Protein AF-A0A804LPV2-F1 (afdb_monomer)

Structure (mmCIF, N/CA/C/O backbone):
data_AF-A0A804LPV2-F1
#
_entry.id   AF-A0A804LPV2-F1
#
loop_
_atom_site.group_PDB
_atom_site.id
_atom_site.type_symbol
_atom_site.label_atom_id
_atom_site.label_alt_id
_atom_site.label_comp_id
_atom_site.label_asym_id
_atom_site.label_entity_id
_atom_site.label_seq_id
_atom_site.pdbx_PDB_ins_code
_atom_site.Cartn_x
_atom_site.Cartn_y
_atom_site.Cartn_z
_atom_site.occupancy
_atom_site.B_iso_or_equiv
_atom_site.auth_seq_id
_atom_site.auth_comp_id
_atom_site.auth_asym_id
_atom_site.auth_atom_id
_atom_site.pdbx_PDB_model_num
ATOM 1 N N . MET A 1 1 ? -11.378 -13.721 -1.423 1.00 92.19 1 MET A N 1
ATOM 2 C CA . MET A 1 1 ? -10.127 -13.281 -0.762 1.00 92.19 1 MET A CA 1
ATOM 3 C C . MET A 1 1 ? -10.458 -12.858 0.666 1.00 92.19 1 MET A C 1
ATOM 5 O O . MET A 1 1 ? -11.458 -12.166 0.835 1.00 92.19 1 MET A O 1
ATOM 9 N N . GLY A 1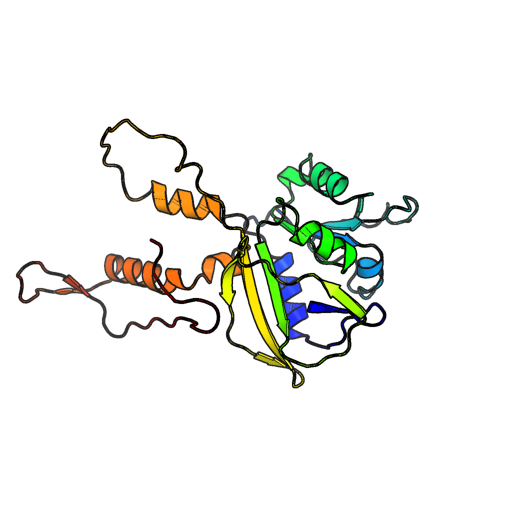 2 ? -9.725 -13.339 1.676 1.00 95.69 2 GLY A N 1
ATOM 10 C CA . GLY A 1 2 ? -10.004 -13.062 3.097 1.00 95.69 2 GLY A CA 1
ATOM 11 C C . GLY A 1 2 ? -9.414 -11.727 3.559 1.00 95.69 2 GLY A C 1
ATOM 12 O O . GLY A 1 2 ? -8.321 -11.373 3.128 1.00 95.69 2 GLY A O 1
ATOM 13 N N . ILE A 1 3 ? -10.149 -10.978 4.388 1.00 96.44 3 ILE A N 1
ATOM 14 C CA . ILE A 1 3 ? -9.736 -9.649 4.884 1.00 96.44 3 ILE A CA 1
ATOM 15 C C . ILE A 1 3 ? -9.868 -9.471 6.402 1.00 96.44 3 ILE A C 1
ATOM 17 O O . ILE A 1 3 ? -9.447 -8.449 6.935 1.00 96.44 3 ILE A O 1
ATOM 21 N N . GLY A 1 4 ? -10.522 -10.401 7.094 1.00 95.25 4 GLY A N 1
ATOM 22 C CA . GLY A 1 4 ? -10.919 -10.217 8.485 1.00 95.25 4 GLY A CA 1
ATOM 23 C C . GLY A 1 4 ? -11.277 -11.532 9.160 1.00 95.25 4 GLY A C 1
ATOM 24 O O . GLY A 1 4 ? -11.707 -12.478 8.489 1.00 95.25 4 GLY A O 1
ATOM 25 N N . LYS A 1 5 ? -11.099 -11.557 10.479 1.00 96.56 5 LYS A N 1
ATOM 26 C CA . LYS A 1 5 ? -11.504 -12.633 11.386 1.00 96.56 5 LYS A CA 1
ATOM 27 C C . LYS A 1 5 ? -11.938 -12.005 12.708 1.00 96.56 5 LYS A C 1
ATOM 29 O O . LYS A 1 5 ? -11.229 -11.141 13.218 1.00 96.56 5 LYS A O 1
ATOM 34 N N . ASP A 1 6 ? -13.105 -12.377 13.221 1.00 94.88 6 ASP A N 1
ATOM 35 C CA . ASP A 1 6 ? -13.647 -11.929 14.510 1.00 94.88 6 ASP A CA 1
ATOM 36 C C . ASP A 1 6 ? -13.648 -10.392 14.676 1.00 94.88 6 ASP A C 1
ATOM 38 O O . ASP A 1 6 ? -13.435 -9.843 15.756 1.00 94.88 6 ASP A O 1
ATOM 42 N N . GLY A 1 7 ? -13.874 -9.667 13.572 1.00 92.38 7 GLY A N 1
ATOM 43 C CA . GLY A 1 7 ? -13.918 -8.200 13.547 1.00 92.38 7 GLY A CA 1
ATOM 44 C C . GLY A 1 7 ? -12.558 -7.491 13.553 1.00 92.38 7 GLY A C 1
ATOM 45 O O . GLY A 1 7 ? -12.533 -6.262 13.605 1.00 92.38 7 GLY A O 1
ATOM 46 N N . VAL A 1 8 ? -11.443 -8.220 13.460 1.00 93.50 8 VAL A N 1
ATOM 47 C CA . VAL A 1 8 ? -10.082 -7.661 13.398 1.00 93.50 8 VAL A CA 1
ATOM 48 C C . VAL A 1 8 ? -9.325 -8.138 12.152 1.00 93.50 8 VAL A C 1
ATOM 50 O O . VAL A 1 8 ? -9.761 -9.044 11.438 1.00 93.50 8 VAL A O 1
ATOM 53 N N . LEU A 1 9 ? -8.179 -7.510 11.868 1.00 94.94 9 LEU A N 1
ATOM 54 C CA . LEU A 1 9 ? -7.233 -8.017 10.871 1.00 94.94 9 LEU A CA 1
ATOM 55 C C . LEU A 1 9 ? -6.569 -9.294 11.421 1.00 94.94 9 LE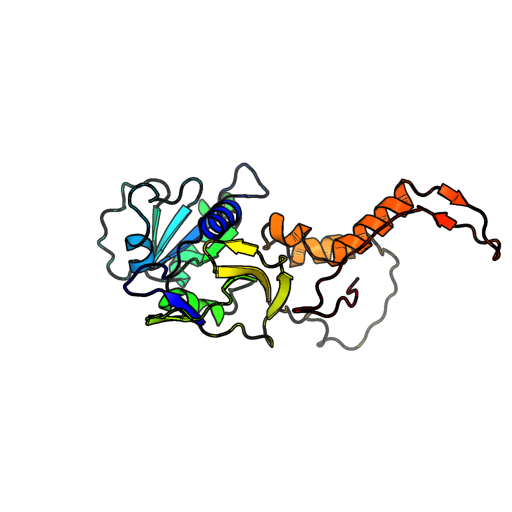U A C 1
ATOM 57 O O . LEU A 1 9 ? -6.026 -9.246 12.527 1.00 94.94 9 LEU A O 1
ATOM 61 N N . PRO A 1 10 ? -6.557 -10.419 10.681 1.00 94.56 10 PRO A N 1
ATOM 62 C CA . PRO A 1 10 ? -6.011 -11.682 11.178 1.00 94.56 10 PRO A CA 1
ATOM 63 C C . PRO A 1 10 ? -4.476 -11.757 11.082 1.00 94.56 10 PRO A C 1
ATOM 65 O O . PRO A 1 10 ? -3.871 -12.784 11.375 1.00 94.56 10 PRO A O 1
ATOM 68 N N . TRP A 1 11 ? -3.830 -10.659 10.690 1.00 95.25 11 TRP A N 1
ATOM 69 C CA . TRP A 1 11 ? -2.382 -10.491 10.625 1.00 95.25 11 TRP A CA 1
ATOM 70 C C . TRP A 1 11 ? -1.952 -9.215 11.350 1.00 95.25 11 TRP A C 1
ATOM 72 O O . TRP A 1 11 ? -2.731 -8.282 11.548 1.00 95.25 11 TRP A O 1
ATOM 82 N N . LYS A 1 12 ? -0.668 -9.153 11.712 1.00 94.00 12 LYS A N 1
ATOM 83 C CA . LYS A 1 12 ? -0.027 -7.959 12.273 1.00 94.00 12 LYS A CA 1
ATOM 84 C C . LYS A 1 12 ? 1.094 -7.521 11.339 1.00 94.00 12 LYS A C 1
ATOM 86 O O . LYS A 1 12 ? 2.185 -8.068 11.405 1.00 94.00 12 LYS A O 1
ATOM 91 N N . LEU A 1 13 ? 0.801 -6.547 10.480 1.00 95.94 13 LEU A N 1
ATOM 92 C CA . LEU A 1 13 ? 1.738 -6.000 9.495 1.00 95.94 13 LEU A CA 1
ATOM 93 C C . LEU A 1 13 ? 1.854 -4.476 9.675 1.00 95.94 13 LEU A C 1
ATOM 95 O O . LEU A 1 13 ? 1.101 -3.718 9.060 1.00 95.94 13 LEU A O 1
ATOM 99 N N . PRO A 1 14 ? 2.736 -3.993 10.569 1.00 95.56 14 PRO A N 1
ATOM 100 C CA . PRO A 1 14 ? 3.006 -2.564 10.721 1.00 95.56 14 PRO A CA 1
ATOM 101 C C . PRO A 1 14 ? 3.359 -1.849 9.408 1.00 95.56 14 PRO A C 1
ATOM 103 O O . PRO A 1 14 ? 2.927 -0.710 9.211 1.00 95.56 14 PRO A O 1
ATOM 106 N N . GLY A 1 15 ? 4.099 -2.507 8.507 1.00 96.00 15 GLY A N 1
ATOM 107 C CA . GLY A 1 15 ? 4.428 -1.987 7.179 1.00 96.00 15 GLY A CA 1
ATOM 108 C C . GLY A 1 15 ? 3.191 -1.725 6.315 1.00 96.00 15 GLY A C 1
ATOM 109 O O . GLY A 1 15 ? 3.088 -0.660 5.706 1.00 96.00 15 GLY A O 1
ATOM 110 N N . ASP A 1 16 ? 2.219 -2.638 6.337 1.00 96.44 16 ASP A N 1
ATOM 111 C CA . ASP A 1 16 ? 0.925 -2.484 5.657 1.00 96.44 16 ASP A CA 1
ATOM 112 C C . ASP A 1 16 ? 0.110 -1.312 6.229 1.00 96.44 16 ASP A C 1
ATOM 114 O O . ASP A 1 16 ? -0.363 -0.452 5.488 1.00 96.44 16 ASP A O 1
ATOM 118 N N . LEU A 1 17 ? 0.025 -1.192 7.559 1.00 95.62 17 LEU A N 1
ATOM 119 C CA . LEU A 1 17 ? -0.677 -0.072 8.203 1.00 95.62 17 LEU A CA 1
ATOM 120 C C . LEU A 1 17 ? -0.014 1.284 7.914 1.00 95.62 17 LEU A C 1
ATOM 122 O O . LEU A 1 17 ? -0.710 2.293 7.744 1.00 95.62 17 LEU A O 1
ATOM 126 N N . LYS A 1 18 ? 1.324 1.323 7.851 1.00 95.81 18 LYS A N 1
ATOM 127 C CA . LYS A 1 18 ? 2.077 2.517 7.445 1.00 95.81 18 LYS A CA 1
ATOM 128 C C . LYS A 1 18 ? 1.763 2.878 5.996 1.00 95.81 18 LYS A C 1
ATOM 130 O O . LYS A 1 18 ? 1.445 4.039 5.735 1.00 95.81 18 LYS A O 1
ATOM 135 N N . PHE A 1 19 ? 1.786 1.892 5.098 1.00 94.38 19 PHE A N 1
ATOM 136 C CA . PHE A 1 19 ? 1.424 2.084 3.698 1.00 94.38 19 PHE A CA 1
ATOM 137 C C . PHE A 1 19 ? -0.002 2.629 3.581 1.00 94.38 19 PHE A C 1
ATOM 139 O O . PHE A 1 19 ? -0.182 3.703 3.022 1.00 94.38 19 PHE A O 1
ATOM 146 N N . PHE A 1 20 ? -0.995 1.995 4.214 1.00 96.50 20 PHE A N 1
ATOM 147 C CA . PHE A 1 20 ? -2.383 2.472 4.255 1.00 96.50 20 PHE A CA 1
ATOM 148 C C . PHE A 1 20 ? -2.504 3.929 4.732 1.00 96.50 20 PHE A C 1
ATOM 150 O O . PHE A 1 20 ? -3.249 4.723 4.146 1.00 96.50 20 PHE A O 1
ATOM 157 N N . LYS A 1 21 ? -1.772 4.300 5.794 1.00 96.38 21 LYS A N 1
ATOM 158 C CA . LYS A 1 21 ? -1.764 5.674 6.309 1.00 96.38 21 LYS A CA 1
ATOM 159 C C . LYS A 1 21 ? -1.241 6.644 5.257 1.00 96.38 21 LYS A C 1
ATOM 161 O O . LYS A 1 21 ? -1.936 7.609 4.971 1.00 96.38 21 LYS A O 1
ATOM 166 N N . GLU A 1 22 ? -0.052 6.409 4.712 1.00 94.62 22 GLU A N 1
ATOM 167 C CA . GLU A 1 22 ? 0.552 7.289 3.703 1.00 94.62 22 GLU A CA 1
ATOM 168 C C . GLU A 1 22 ? -0.348 7.397 2.467 1.00 94.62 22 GLU A C 1
ATOM 170 O O . GLU A 1 22 ? -0.633 8.497 1.996 1.00 94.62 22 GLU A O 1
ATOM 175 N N . PHE A 1 23 ? -0.870 6.259 2.015 1.00 93.62 23 PHE A N 1
ATOM 176 C CA . PHE A 1 23 ? -1.695 6.128 0.822 1.00 93.62 23 PHE A CA 1
ATOM 177 C C . PHE A 1 23 ? -2.985 6.940 0.881 1.00 93.62 23 PHE A C 1
ATOM 179 O O . PHE A 1 23 ? -3.361 7.602 -0.081 1.00 93.62 23 PHE A O 1
ATOM 186 N N . THR A 1 24 ? -3.662 6.888 2.028 1.00 96.75 24 THR A N 1
ATOM 187 C CA . THR A 1 24 ? -4.933 7.588 2.230 1.00 96.75 24 THR A CA 1
ATOM 188 C C . THR A 1 24 ? -4.750 9.019 2.723 1.00 96.75 24 THR A C 1
ATOM 190 O O . THR A 1 24 ? -5.705 9.786 2.689 1.00 96.75 24 THR A O 1
ATOM 193 N N . LEU A 1 25 ? -3.561 9.399 3.200 1.00 96.50 25 LEU A N 1
ATOM 194 C CA . LEU A 1 25 ? -3.293 10.729 3.755 1.00 96.50 25 LEU A CA 1
ATOM 195 C C . LEU A 1 25 ? -2.777 11.716 2.706 1.00 96.50 25 LEU A C 1
ATOM 197 O O . LEU A 1 25 ? -3.209 12.862 2.711 1.00 96.50 25 LEU A O 1
ATOM 201 N N . ILE A 1 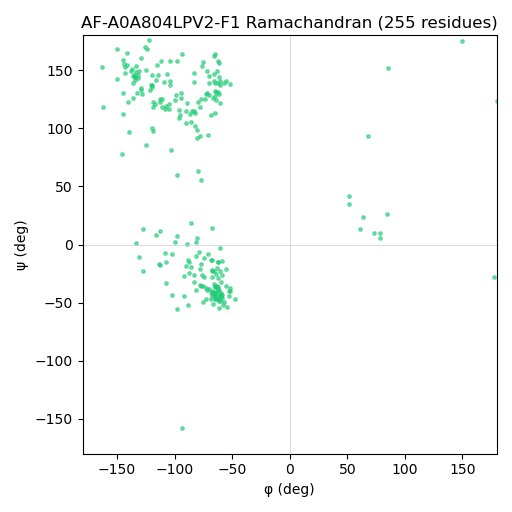26 ? -1.846 11.293 1.848 1.00 94.25 26 ILE A N 1
ATOM 202 C CA . ILE A 1 26 ? -1.135 12.204 0.943 1.00 94.25 26 ILE A CA 1
ATOM 203 C C . ILE A 1 26 ? -2.067 12.694 -0.174 1.00 94.25 26 ILE A C 1
ATOM 205 O O . ILE A 1 26 ? -2.720 11.898 -0.854 1.00 94.25 26 ILE A O 1
ATOM 209 N N . THR A 1 27 ? -2.085 14.007 -0.372 1.00 93.88 27 THR A N 1
ATOM 210 C CA . THR A 1 27 ? -2.747 14.707 -1.477 1.00 93.88 27 THR A CA 1
ATOM 211 C C . THR A 1 27 ? -1.707 15.340 -2.401 1.00 93.88 27 THR A C 1
ATOM 213 O O . THR A 1 27 ? -0.557 15.561 -2.011 1.00 93.88 27 THR A O 1
ATOM 216 N N . SER A 1 28 ? -2.094 15.600 -3.646 1.00 90.69 28 SER A N 1
ATOM 217 C CA . SER A 1 28 ? -1.316 16.424 -4.575 1.00 90.69 28 SER A CA 1
ATOM 218 C C . SER A 1 28 ? -1.471 17.916 -4.259 1.00 90.69 28 SER A C 1
ATOM 220 O O . SER A 1 28 ? -0.509 18.670 -4.391 1.00 90.69 28 SER A O 1
ATOM 222 N N . ASP A 1 29 ? -2.665 18.332 -3.831 1.00 92.69 29 ASP A N 1
ATOM 223 C CA . ASP A 1 29 ? -2.982 19.685 -3.379 1.00 92.69 29 ASP A CA 1
ATOM 224 C C . ASP A 1 29 ? -2.880 19.771 -1.839 1.00 92.69 29 ASP A C 1
ATOM 226 O O . ASP A 1 29 ? -3.666 19.120 -1.137 1.00 92.69 29 ASP A O 1
ATOM 230 N N . PRO A 1 30 ? -1.941 20.563 -1.283 1.00 92.31 30 PRO A N 1
ATOM 231 C CA . PRO A 1 30 ? -1.728 20.662 0.162 1.00 92.31 30 PRO A CA 1
ATOM 232 C C . PRO A 1 30 ? -2.882 21.341 0.917 1.00 92.31 30 PRO A C 1
ATOM 234 O O . PRO A 1 30 ? -2.923 21.261 2.145 1.00 92.31 30 PRO A O 1
ATOM 237 N N . VAL A 1 31 ? -3.807 22.012 0.219 1.00 94.25 31 VAL A N 1
ATOM 238 C CA . VAL A 1 31 ? -4.998 22.636 0.824 1.00 94.25 31 VAL A CA 1
ATOM 239 C C . VAL A 1 31 ? -6.146 21.627 0.960 1.00 94.25 31 VAL A C 1
ATOM 241 O O . VAL A 1 31 ? -7.068 21.825 1.756 1.00 94.25 31 VAL A O 1
ATOM 244 N N . LYS A 1 32 ? -6.094 20.522 0.211 1.00 95.81 32 LYS A N 1
ATOM 245 C CA . LYS A 1 32 ? -7.111 19.468 0.235 1.00 95.81 32 LYS A CA 1
ATOM 246 C C . LYS A 1 32 ? -6.746 18.348 1.202 1.00 95.81 32 LYS A C 1
ATOM 248 O O . LYS A 1 32 ? -5.602 18.175 1.612 1.00 95.81 32 LYS A O 1
ATOM 253 N N . LYS A 1 33 ? -7.750 17.539 1.531 1.00 96.25 33 LYS A N 1
ATOM 254 C CA . LYS A 1 33 ? -7.601 16.262 2.241 1.00 96.25 33 LYS A CA 1
ATOM 255 C C . LYS A 1 33 ? -8.266 15.142 1.452 1.00 96.25 33 LYS A C 1
ATOM 257 O O . LYS A 1 33 ? -9.011 15.388 0.511 1.00 96.25 33 LYS A O 1
ATOM 262 N N . ASN A 1 34 ? -8.045 13.901 1.856 1.00 97.69 34 ASN A 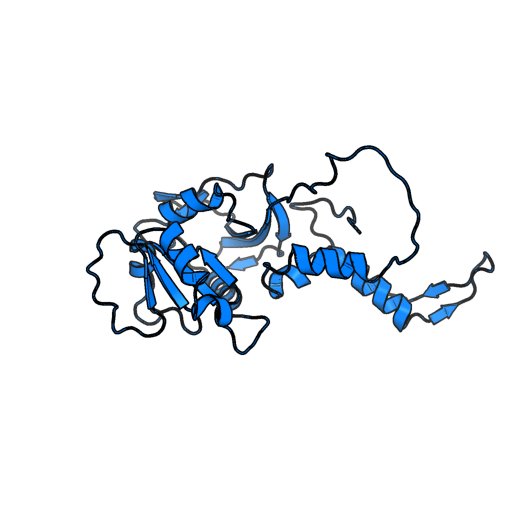N 1
ATOM 263 C CA . ASN A 1 34 ? -8.773 12.762 1.300 1.00 97.69 34 ASN A CA 1
ATOM 264 C C . ASN A 1 34 ? -9.946 12.357 2.200 1.00 97.69 34 ASN A C 1
ATOM 266 O O . ASN A 1 34 ? -9.944 12.617 3.409 1.00 97.69 34 ASN A O 1
ATOM 270 N N . ALA A 1 35 ? -10.930 11.675 1.620 1.00 98.12 35 ALA A N 1
ATOM 271 C CA . ALA A 1 35 ? -12.015 11.028 2.342 1.00 98.12 35 ALA A CA 1
ATOM 272 C C . ALA A 1 35 ? -11.799 9.512 2.411 1.00 98.12 35 ALA A C 1
ATOM 274 O O . ALA A 1 35 ? -11.377 8.884 1.442 1.00 98.12 35 ALA A O 1
ATOM 275 N N . VAL A 1 36 ? -12.125 8.916 3.554 1.00 98.31 36 VAL A N 1
ATOM 276 C CA . VAL A 1 36 ? -12.131 7.469 3.777 1.00 98.31 36 VAL A CA 1
ATOM 277 C C . VAL A 1 36 ? -13.546 7.030 4.147 1.00 98.31 36 VAL A C 1
ATOM 279 O O . VAL A 1 36 ? -14.096 7.475 5.150 1.00 98.31 36 VAL A O 1
ATOM 282 N N . ILE A 1 37 ? -14.148 6.171 3.329 1.00 97.94 37 ILE A N 1
ATOM 283 C CA . ILE A 1 37 ? -15.486 5.611 3.529 1.00 97.94 37 ILE A CA 1
ATOM 284 C C . ILE A 1 37 ? -15.352 4.217 4.136 1.00 97.94 37 ILE A C 1
ATOM 286 O O . ILE A 1 37 ? -14.651 3.358 3.592 1.00 97.94 37 ILE A O 1
ATOM 290 N N . MET A 1 38 ? -16.060 3.967 5.236 1.00 97.50 38 MET A N 1
ATOM 291 C CA . MET A 1 38 ? -16.077 2.663 5.891 1.00 97.50 38 MET A CA 1
ATOM 292 C C . MET A 1 38 ? -17.441 2.301 6.476 1.00 97.50 38 MET A C 1
ATOM 294 O O . MET A 1 38 ? -18.231 3.169 6.825 1.00 97.50 38 MET A O 1
ATOM 298 N N . GLY A 1 39 ? -17.723 1.010 6.631 1.00 95.31 39 GLY A N 1
ATOM 299 C CA . GLY A 1 39 ? -18.895 0.539 7.373 1.00 95.31 39 GLY A CA 1
ATOM 300 C C . GLY A 1 39 ? -18.724 0.664 8.891 1.00 95.31 39 GLY A C 1
ATOM 301 O O . GLY A 1 39 ? -17.604 0.627 9.402 1.00 95.31 39 GLY A O 1
ATOM 302 N N . ARG A 1 40 ? -19.842 0.719 9.627 1.00 94.06 40 ARG A N 1
ATOM 303 C CA . ARG A 1 40 ? -19.868 0.817 11.102 1.00 94.06 40 ARG A CA 1
ATOM 304 C C . ARG A 1 40 ? -18.946 -0.180 11.823 1.00 94.06 40 ARG A C 1
ATOM 306 O O . ARG A 1 40 ? -18.179 0.227 12.683 1.00 94.06 40 ARG A O 1
ATOM 313 N N . LYS A 1 41 ? -18.964 -1.466 11.446 1.00 93.50 41 LYS A N 1
ATOM 314 C CA . LYS A 1 41 ? -18.106 -2.495 12.074 1.00 93.50 41 LYS A CA 1
ATOM 315 C C . LYS A 1 41 ? -16.610 -2.216 11.883 1.00 93.50 41 LYS A C 1
ATOM 317 O O . LYS A 1 41 ? -15.824 -2.453 12.788 1.00 93.50 41 LYS A O 1
ATOM 322 N N . THR A 1 42 ? -16.223 -1.693 10.719 1.00 95.62 42 THR A N 1
ATOM 323 C CA . THR A 1 42 ? -14.831 -1.308 10.436 1.00 95.62 42 THR A CA 1
ATOM 324 C C . THR A 1 42 ? -14.435 -0.063 11.216 1.00 95.62 42 THR A C 1
ATOM 326 O O . THR A 1 42 ? -13.333 0.001 11.746 1.00 95.62 42 THR A O 1
ATOM 329 N N . TRP A 1 43 ? -15.342 0.907 11.346 1.00 94.25 43 TRP A N 1
ATOM 330 C CA . TRP A 1 43 ? -15.128 2.032 12.251 1.00 94.25 43 TRP A CA 1
ATOM 331 C C . TRP A 1 43 ? -14.889 1.541 13.681 1.00 94.25 43 TRP A C 1
ATOM 333 O O . TRP A 1 43 ? -13.883 1.904 14.282 1.00 94.25 43 TRP A O 1
ATOM 343 N N . GLU A 1 44 ? -15.759 0.657 14.182 1.00 92.50 44 GLU A N 1
ATOM 344 C CA . GLU A 1 44 ? -15.691 0.046 15.515 1.00 92.50 44 GLU A CA 1
ATOM 345 C C . GLU A 1 44 ? -14.396 -0.753 15.752 1.00 92.50 44 GLU A C 1
ATOM 347 O O . GLU A 1 44 ? -13.891 -0.724 16.875 1.00 92.50 44 GLU A O 1
ATOM 352 N N . SER A 1 45 ? -13.814 -1.375 14.718 1.00 93.31 45 SER A N 1
ATOM 353 C CA . SER A 1 45 ? -12.558 -2.1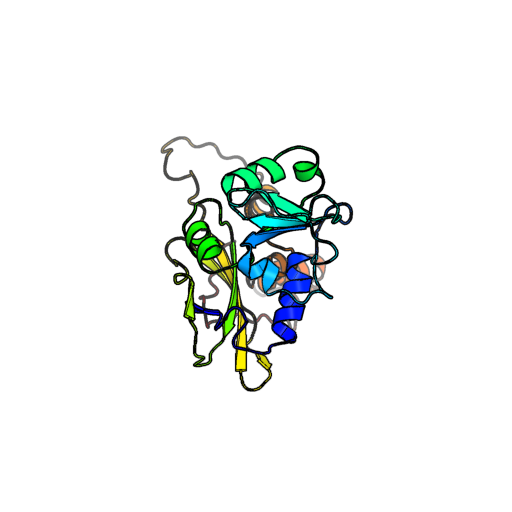34 14.820 1.00 93.31 45 SER A CA 1
ATOM 354 C C . SER A 1 45 ? -11.291 -1.270 14.876 1.00 93.31 45 SER A C 1
ATOM 356 O O . SER A 1 45 ? -10.228 -1.764 15.249 1.00 93.31 45 SER A O 1
ATOM 358 N N . ILE A 1 46 ? -11.357 0.012 14.495 1.00 93.69 46 ILE A N 1
ATOM 359 C CA . ILE A 1 46 ? -10.196 0.914 14.564 1.00 93.69 46 ILE A CA 1
ATOM 360 C C . ILE A 1 46 ? -9.921 1.267 16.036 1.00 93.69 46 ILE A C 1
ATOM 362 O O . ILE A 1 46 ? -10.849 1.723 16.713 1.00 93.69 46 ILE A O 1
ATOM 366 N N . PRO A 1 47 ? -8.674 1.133 16.539 1.00 92.75 47 PRO A N 1
ATOM 367 C CA . PRO A 1 47 ? -8.328 1.515 17.906 1.00 92.75 47 PRO A CA 1
ATOM 368 C C . PRO A 1 47 ? -8.756 2.949 18.232 1.00 92.75 47 PRO A C 1
ATOM 370 O O . PRO A 1 47 ? -8.521 3.853 17.434 1.00 92.75 47 PRO A O 1
ATOM 373 N N . VAL A 1 48 ? -9.310 3.177 19.428 1.00 92.38 48 VAL A N 1
ATOM 374 C CA . VAL A 1 48 ? -9.834 4.494 19.856 1.00 92.38 48 VAL A CA 1
ATOM 375 C C . VAL A 1 48 ? -8.797 5.611 19.680 1.00 92.38 48 VAL A C 1
ATOM 377 O O . VAL A 1 48 ? -9.117 6.668 19.156 1.00 92.38 48 VAL A O 1
ATOM 380 N N . LYS A 1 49 ? -7.523 5.343 19.995 1.00 93.62 49 LYS A N 1
ATOM 381 C CA . LYS A 1 49 ? -6.401 6.289 19.821 1.00 93.62 49 LYS A CA 1
ATOM 382 C C . LYS A 1 49 ? -6.121 6.721 18.373 1.00 93.62 49 LYS A C 1
ATOM 384 O O . LYS A 1 49 ? -5.334 7.632 18.145 1.00 93.62 49 LYS A O 1
ATOM 389 N N . SER A 1 50 ? -6.672 6.012 17.393 1.00 92.69 50 SER A N 1
ATOM 390 C CA . SER A 1 50 ? -6.482 6.252 15.957 1.00 92.69 50 SER A CA 1
ATOM 391 C C . SER A 1 50 ? -7.783 6.655 15.263 1.00 92.69 50 SER A C 1
ATOM 393 O O . SER A 1 50 ? -7.820 6.705 14.036 1.00 92.69 50 SER A O 1
ATOM 395 N N . ARG A 1 51 ? -8.842 6.903 16.041 1.00 91.88 51 ARG A N 1
ATOM 396 C CA . ARG A 1 51 ? -10.177 7.268 15.580 1.00 91.88 51 ARG A CA 1
ATOM 397 C C . ARG A 1 51 ? -10.471 8.719 16.001 1.00 91.88 51 ARG A C 1
ATOM 399 O O . ARG A 1 51 ? -10.401 8.995 17.195 1.00 91.88 51 ARG A O 1
ATOM 406 N N . PRO A 1 52 ? -10.845 9.624 15.080 1.00 95.00 52 PRO A N 1
ATOM 407 C CA . PRO A 1 52 ? -10.873 9.453 13.624 1.00 95.00 52 PRO A CA 1
ATOM 408 C C . PRO A 1 52 ? -9.470 9.270 13.029 1.00 95.00 52 PRO A C 1
ATOM 410 O O . PRO A 1 52 ? -8.470 9.627 13.651 1.00 95.00 52 PRO A O 1
ATOM 413 N N . LEU A 1 53 ? -9.389 8.743 11.801 1.00 97.00 53 LEU A N 1
ATOM 414 C CA . LEU A 1 53 ? -8.122 8.660 11.078 1.00 97.00 53 LEU A CA 1
ATOM 415 C C . LEU A 1 53 ? -7.620 10.088 10.776 1.00 97.00 53 LEU A C 1
ATOM 417 O O . LEU A 1 53 ? -8.257 10.784 9.983 1.00 97.00 53 LEU A O 1
ATOM 421 N N . PRO A 1 54 ? -6.496 10.542 11.369 1.00 95.50 54 PRO A N 1
ATOM 422 C CA . PRO A 1 54 ? -6.089 11.946 11.314 1.00 95.50 54 PRO A CA 1
ATOM 423 C C . PRO A 1 54 ? -5.727 12.373 9.889 1.00 95.50 54 PRO A C 1
ATOM 425 O O . PRO A 1 54 ? -5.213 11.555 9.114 1.00 95.50 54 PRO A O 1
ATOM 428 N N . GLY A 1 55 ? -6.001 13.642 9.566 1.00 95.31 55 GLY A N 1
ATOM 429 C CA . GLY A 1 55 ? -5.749 14.257 8.256 1.00 95.31 55 GLY A CA 1
ATOM 430 C C . GLY A 1 55 ? -6.702 13.819 7.138 1.00 95.31 55 GLY A C 1
ATOM 431 O O . GLY A 1 55 ? -6.447 14.106 5.974 1.00 95.31 55 GLY A O 1
ATOM 432 N N . ARG A 1 56 ? -7.783 13.102 7.468 1.00 97.62 56 ARG A N 1
ATOM 433 C CA . ARG A 1 56 ? -8.756 12.555 6.511 1.00 97.62 56 ARG A CA 1
ATOM 434 C C . ARG A 1 56 ? -10.181 12.834 6.973 1.00 97.62 56 ARG A C 1
ATOM 436 O O . ARG A 1 56 ? -10.457 12.849 8.171 1.00 97.62 56 ARG A O 1
ATOM 443 N N . LEU A 1 57 ? -11.096 13.006 6.023 1.00 97.56 57 LEU A N 1
ATOM 444 C CA . LEU A 1 57 ? -12.530 12.994 6.304 1.00 97.56 57 LEU A CA 1
ATOM 445 C C . LEU A 1 57 ? -12.996 11.543 6.464 1.00 97.56 57 LEU A C 1
ATOM 447 O O . LEU A 1 57 ? -12.891 10.754 5.530 1.00 97.56 57 LEU A O 1
ATOM 451 N N . ASN A 1 58 ? -13.507 11.184 7.634 1.00 97.69 58 ASN A N 1
ATOM 452 C CA . ASN A 1 58 ? -13.967 9.833 7.936 1.00 97.69 58 ASN A CA 1
ATOM 453 C C . ASN A 1 58 ? -15.478 9.747 7.688 1.00 97.69 58 ASN A C 1
ATOM 455 O O . ASN A 1 58 ? -16.262 10.347 8.416 1.00 97.69 58 ASN A O 1
ATOM 459 N N . VAL A 1 59 ? -15.893 8.996 6.670 1.00 96.62 59 VAL A N 1
ATOM 460 C CA . VAL A 1 59 ? -17.302 8.800 6.312 1.00 96.62 59 VAL A CA 1
ATOM 461 C C . VAL A 1 59 ? -17.746 7.408 6.750 1.00 96.62 59 VAL A C 1
ATOM 463 O O . VAL A 1 59 ? -17.237 6.395 6.267 1.00 96.62 59 VAL A O 1
ATOM 466 N N . ILE A 1 60 ? -18.702 7.348 7.672 1.00 95.94 60 ILE A N 1
ATOM 467 C CA . ILE A 1 60 ? -19.180 6.102 8.273 1.00 95.94 60 ILE A CA 1
ATOM 468 C C . ILE A 1 60 ? -20.539 5.748 7.678 1.00 95.94 60 ILE A C 1
ATOM 470 O O . ILE A 1 60 ? -21.509 6.496 7.810 1.00 95.94 60 ILE A O 1
ATOM 474 N N . LEU A 1 61 ? -20.620 4.574 7.059 1.00 95.44 61 LEU A N 1
ATOM 475 C CA . LEU A 1 61 ? -21.859 4.015 6.541 1.00 95.44 61 LEU A CA 1
ATOM 476 C C . LEU A 1 61 ? -22.599 3.262 7.650 1.00 95.44 61 LEU A C 1
ATOM 478 O O . LEU A 1 61 ? -22.121 2.233 8.149 1.00 95.44 61 LEU A O 1
ATOM 482 N N . THR A 1 62 ? -23.778 3.759 8.023 1.00 92.81 62 THR A N 1
ATOM 483 C CA . THR A 1 62 ? -24.683 3.088 8.963 1.00 92.81 62 THR A CA 1
ATOM 484 C C . THR A 1 62 ? -26.146 3.419 8.679 1.00 92.81 62 THR A C 1
ATOM 486 O O . THR A 1 62 ? -26.489 4.544 8.337 1.00 92.81 62 THR A O 1
ATOM 489 N N . ARG A 1 63 ? -27.026 2.425 8.848 1.00 86.75 63 ARG A N 1
ATOM 490 C CA . ARG A 1 63 ? -28.484 2.600 8.721 1.00 86.75 63 ARG A CA 1
ATOM 491 C C . ARG A 1 63 ? -29.126 3.141 9.997 1.00 86.75 63 ARG A C 1
ATOM 493 O O . ARG A 1 63 ? -30.180 3.762 9.932 1.00 86.75 63 ARG A O 1
ATOM 500 N N . SER A 1 64 ? -28.513 2.897 11.156 1.00 76.19 64 SER A N 1
ATOM 501 C CA . SER A 1 64 ? -28.980 3.438 12.430 1.00 76.19 64 SER A CA 1
ATOM 502 C C . SER A 1 64 ? -28.534 4.898 12.512 1.00 76.19 64 SER A C 1
ATOM 504 O O . SER A 1 64 ? -27.400 5.171 12.902 1.00 76.19 64 SER A O 1
ATOM 506 N N . GLY A 1 65 ? -29.400 5.828 12.098 1.00 63.66 65 GLY A N 1
ATOM 507 C CA . GLY A 1 65 ? -29.129 7.276 12.084 1.00 63.66 65 GLY A CA 1
ATOM 508 C C . GLY A 1 65 ? -28.817 7.892 13.456 1.00 63.66 65 GLY A C 1
ATOM 509 O O . GLY A 1 65 ? -28.506 9.072 13.544 1.00 63.66 65 GLY A O 1
ATOM 510 N N . THR A 1 66 ? -28.872 7.099 14.524 1.00 58.25 66 THR A N 1
ATOM 511 C CA . THR A 1 66 ? -28.556 7.475 15.900 1.00 58.25 66 THR A CA 1
ATOM 512 C C . THR A 1 66 ? -27.177 6.939 16.284 1.00 58.25 66 THR A C 1
ATOM 514 O O . THR A 1 66 ? -27.048 5.881 16.900 1.00 58.25 66 THR A O 1
ATOM 517 N N . PHE A 1 67 ? -26.129 7.653 15.894 1.00 61.66 67 PHE A N 1
ATOM 518 C CA . PHE A 1 67 ? -24.823 7.541 16.534 1.00 61.66 67 PHE A CA 1
ATOM 519 C C . PHE A 1 67 ? -24.371 8.949 16.896 1.00 61.66 67 PHE A C 1
ATOM 521 O O . PHE A 1 67 ? -24.396 9.841 16.050 1.00 61.66 67 PHE A O 1
ATOM 528 N N . ASP A 1 68 ? -23.969 9.133 18.148 1.00 61.62 68 ASP A N 1
ATOM 529 C CA . ASP A 1 68 ? -23.607 10.426 18.727 1.00 61.62 68 ASP A CA 1
ATOM 530 C C . ASP A 1 68 ? -22.201 10.878 18.274 1.00 61.62 68 ASP A C 1
ATOM 532 O O . ASP A 1 68 ? -21.286 11.071 19.068 1.00 61.62 68 ASP A O 1
ATOM 536 N N . PHE A 1 69 ? -21.985 10.952 16.954 1.00 66.44 69 PHE A N 1
ATOM 537 C CA . PHE A 1 69 ? -20.744 11.456 16.347 1.00 66.44 69 PHE A CA 1
ATOM 538 C C . PHE A 1 69 ? -20.862 12.907 15.880 1.00 66.44 69 PHE A C 1
ATOM 540 O O . PHE A 1 69 ? -19.899 13.429 15.325 1.00 66.44 69 PHE A O 1
ATOM 547 N N . ALA A 1 70 ? -22.006 13.569 16.093 1.00 55.22 70 ALA A N 1
ATOM 548 C CA . ALA A 1 70 ? -22.261 14.923 15.593 1.00 55.22 70 ALA A CA 1
ATOM 549 C C . ALA A 1 70 ? -21.241 15.970 16.091 1.00 55.22 70 ALA A C 1
ATOM 551 O O . ALA A 1 70 ? -21.146 17.055 15.529 1.00 55.22 70 ALA A O 1
ATOM 552 N N . THR A 1 71 ? -20.453 15.636 17.114 1.00 67.81 71 THR A N 1
ATOM 553 C CA . THR A 1 71 ? -19.425 16.494 17.712 1.00 67.81 71 THR A CA 1
ATOM 554 C C . THR A 1 71 ? -17.995 16.151 17.292 1.00 67.81 71 THR A C 1
ATOM 556 O O . THR A 1 71 ? -17.075 16.898 17.620 1.00 67.81 71 THR A O 1
ATOM 559 N N . VAL A 1 72 ? -17.768 15.044 16.575 1.00 82.06 72 VAL A N 1
ATOM 560 C CA . VAL A 1 72 ? -16.409 14.633 16.204 1.00 82.06 72 VAL A CA 1
ATOM 561 C C . VAL A 1 72 ? -16.008 15.315 14.905 1.00 82.06 72 VAL A C 1
ATOM 563 O O . VAL A 1 72 ? -16.530 15.020 13.829 1.00 82.06 72 VAL A O 1
ATOM 566 N N . GLU A 1 73 ? -15.039 16.221 15.000 1.00 87.44 73 GLU A N 1
ATOM 567 C CA . GLU A 1 73 ? -14.483 16.896 13.835 1.00 87.44 73 GLU A CA 1
ATOM 568 C C . GLU A 1 73 ? -13.975 15.876 12.800 1.00 87.44 73 GLU A C 1
ATOM 570 O O . GLU A 1 73 ? -13.368 14.857 13.138 1.00 87.44 73 GLU A O 1
ATOM 575 N N . ASN A 1 74 ? -14.193 16.164 11.515 1.00 92.38 74 ASN A N 1
ATOM 576 C CA . ASN A 1 74 ? -13.776 15.311 10.398 1.00 92.38 74 ASN A CA 1
ATOM 577 C C . ASN A 1 74 ? -14.436 13.921 10.361 1.00 92.38 74 ASN A C 1
ATOM 579 O O . ASN A 1 74 ? -13.897 13.014 9.720 1.00 92.38 74 ASN A O 1
ATOM 583 N N . VAL A 1 75 ? -15.610 13.758 10.977 1.00 94.75 75 VAL A N 1
ATOM 584 C CA . VAL A 1 75 ? -16.447 12.557 10.867 1.00 94.75 75 VAL A CA 1
ATOM 585 C C . VAL A 1 75 ? -17.812 12.919 10.286 1.00 94.75 75 VAL A C 1
ATOM 587 O O . VAL A 1 75 ? -18.423 13.901 10.692 1.00 94.75 75 VAL A O 1
ATOM 590 N N . VAL A 1 76 ? -18.304 12.118 9.340 1.00 93.88 76 VAL A N 1
ATOM 591 C CA . VAL A 1 76 ? -19.657 12.261 8.785 1.00 93.88 76 VAL A CA 1
ATOM 592 C C . VAL A 1 76 ? -20.336 10.905 8.694 1.00 93.88 76 VAL A C 1
ATOM 594 O O . VAL A 1 76 ? -19.696 9.895 8.400 1.00 93.88 76 VAL A O 1
ATOM 597 N N . ILE A 1 77 ? -21.644 10.878 8.931 1.00 93.75 77 ILE A N 1
ATOM 598 C CA . ILE A 1 77 ? -22.458 9.667 8.846 1.00 93.75 77 ILE A CA 1
ATOM 599 C C . ILE A 1 77 ? -23.279 9.699 7.560 1.00 93.75 77 ILE A C 1
ATOM 601 O O . ILE A 1 77 ? -23.856 10.724 7.203 1.00 93.75 77 ILE A O 1
ATOM 605 N N . CYS A 1 78 ? -23.350 8.567 6.869 1.00 94.31 78 CYS A N 1
ATOM 606 C CA . CYS A 1 78 ? -24.149 8.389 5.663 1.00 94.31 78 CYS A CA 1
ATOM 607 C C . CYS A 1 78 ? -24.937 7.076 5.730 1.00 94.31 78 CYS A C 1
ATOM 609 O O . CYS A 1 78 ? -24.445 6.067 6.235 1.00 94.31 78 CYS A O 1
ATOM 611 N N . ALA A 1 79 ? -26.160 7.076 5.196 1.00 93.19 79 ALA A N 1
ATOM 612 C CA . ALA A 1 79 ? -27.027 5.896 5.204 1.00 93.19 79 ALA A CA 1
ATOM 613 C C . ALA A 1 79 ? -26.618 4.849 4.152 1.00 93.19 79 ALA A C 1
ATOM 615 O O . ALA A 1 79 ? -26.879 3.654 4.321 1.00 93.19 79 ALA A O 1
ATOM 616 N N . SER A 1 80 ? -25.976 5.289 3.068 1.00 93.31 80 SER A N 1
ATOM 617 C CA . SER A 1 80 ? -25.544 4.445 1.955 1.00 93.31 80 SER A CA 1
ATOM 618 C C . SER A 1 80 ? -24.288 4.993 1.271 1.00 93.31 80 SER A C 1
ATOM 620 O O . SER A 1 80 ? -23.879 6.137 1.489 1.00 93.31 80 SER A O 1
ATOM 622 N N . MET A 1 81 ? -23.679 4.170 0.412 1.00 93.94 81 MET A N 1
ATOM 623 C CA . MET A 1 81 ? -22.591 4.615 -0.464 1.00 93.94 81 MET A CA 1
ATOM 624 C C . MET A 1 81 ? -23.054 5.749 -1.386 1.00 93.94 81 MET A C 1
ATOM 626 O O . MET A 1 81 ? -22.353 6.739 -1.549 1.00 93.94 81 MET A O 1
ATOM 630 N N . GLU A 1 82 ? -24.263 5.645 -1.939 1.00 93.69 82 GLU A N 1
ATOM 631 C CA . GLU A 1 82 ? -24.832 6.677 -2.806 1.00 93.69 82 GLU A CA 1
ATOM 632 C C . GLU A 1 82 ? -24.970 8.023 -2.081 1.00 93.69 82 GLU A C 1
ATOM 634 O O . GLU A 1 82 ? -24.565 9.054 -2.619 1.00 93.69 82 GLU A O 1
ATOM 639 N N . SER A 1 83 ? -25.475 8.027 -0.839 1.00 94.69 83 SER A N 1
ATOM 640 C CA . SER A 1 83 ? -25.571 9.262 -0.053 1.00 94.69 83 SER A CA 1
ATOM 641 C C . SER A 1 83 ? -24.189 9.832 0.277 1.00 94.69 83 SER A C 1
ATOM 643 O O . SER A 1 83 ? -24.015 11.046 0.248 1.00 94.69 83 SER A O 1
ATOM 645 N N . ALA A 1 84 ? -23.201 8.969 0.542 1.00 95.75 84 ALA A N 1
ATOM 646 C CA . ALA A 1 84 ? -21.823 9.387 0.789 1.00 95.75 84 ALA A CA 1
ATOM 647 C C . ALA A 1 84 ? -21.187 10.040 -0.444 1.00 95.75 84 ALA A C 1
ATOM 649 O O . ALA A 1 84 ? -20.608 11.116 -0.334 1.00 95.75 84 ALA A O 1
ATOM 650 N N . LEU A 1 85 ? -21.331 9.435 -1.625 1.00 95.25 85 LEU A N 1
ATOM 651 C CA . LEU A 1 85 ? -20.794 9.995 -2.865 1.00 95.25 85 LEU A CA 1
ATOM 652 C C . LEU A 1 85 ? -21.489 11.310 -3.242 1.00 95.25 85 LEU A C 1
ATOM 654 O O . LEU A 1 85 ? -20.809 12.266 -3.601 1.00 95.25 85 LEU A O 1
ATOM 658 N N . LYS A 1 86 ? -22.819 11.400 -3.088 1.00 96.44 86 LYS A N 1
ATOM 659 C CA . LYS A 1 86 ? -23.571 12.653 -3.294 1.00 96.44 86 LYS A CA 1
ATOM 660 C C . LYS A 1 86 ? -23.103 13.768 -2.356 1.00 96.44 86 LYS A C 1
ATOM 662 O O . LYS A 1 86 ? -22.909 14.898 -2.800 1.00 96.44 86 LYS A O 1
ATOM 667 N N . LEU A 1 87 ? -22.890 13.448 -1.078 1.00 96.38 87 LEU A N 1
ATOM 668 C CA . LEU A 1 87 ? -22.359 14.389 -0.094 1.00 96.38 87 LEU A CA 1
ATOM 669 C C . LEU A 1 87 ? -20.963 14.884 -0.497 1.00 96.38 87 LEU A C 1
ATOM 671 O O . LEU A 1 87 ? -20.721 16.087 -0.508 1.00 96.38 87 LEU A O 1
ATOM 675 N N . LEU A 1 88 ? -20.060 13.967 -0.856 1.00 97.06 88 LEU A N 1
ATOM 676 C CA . LEU A 1 88 ? -18.682 14.292 -1.237 1.00 97.06 88 LEU A CA 1
ATOM 677 C C . LEU A 1 88 ? -18.597 15.077 -2.555 1.00 97.06 88 LEU A C 1
ATOM 679 O O . LEU A 1 88 ? -17.681 15.875 -2.727 1.00 97.06 88 LEU A O 1
ATOM 683 N N . ALA A 1 89 ? -19.568 14.895 -3.453 1.00 96.25 89 ALA A N 1
ATOM 684 C CA . ALA A 1 89 ? -19.708 15.668 -4.686 1.00 96.25 89 ALA A CA 1
ATOM 685 C C . ALA A 1 89 ? -20.329 17.066 -4.478 1.00 96.25 89 ALA A C 1
ATOM 687 O O . ALA A 1 89 ? -20.366 17.859 -5.416 1.00 96.25 89 ALA A O 1
ATOM 688 N N . SER A 1 90 ? -20.797 17.389 -3.268 1.00 97.25 90 SER A N 1
ATOM 689 C CA . SER A 1 90 ? -21.445 18.666 -2.943 1.00 97.25 90 SER A CA 1
ATOM 690 C C . SER A 1 90 ? -20.517 19.603 -2.158 1.00 97.25 90 SER A C 1
ATOM 692 O O . SER A 1 90 ? -19.571 19.167 -1.498 1.00 97.25 90 SER A O 1
ATOM 694 N N . THR A 1 91 ? -20.790 20.911 -2.194 1.00 95.00 91 THR A N 1
ATOM 695 C CA . THR A 1 91 ? -20.090 21.911 -1.367 1.00 95.00 91 THR A CA 1
ATOM 696 C C . THR A 1 91 ? -20.319 21.631 0.128 1.00 95.00 91 THR A C 1
ATOM 698 O O . THR A 1 91 ? -21.444 21.306 0.507 1.00 95.00 91 THR A O 1
ATOM 701 N N . PRO A 1 92 ? -19.297 21.771 0.999 1.00 94.81 92 PRO A N 1
ATOM 702 C CA . PRO A 1 92 ? -17.924 22.214 0.714 1.00 94.81 92 PRO A CA 1
ATOM 703 C C . PRO A 1 92 ? -16.950 21.080 0.345 1.00 94.81 92 PRO A C 1
ATOM 705 O O . PRO A 1 92 ? -15.764 21.334 0.117 1.00 94.81 92 PRO A O 1
ATOM 708 N N . TYR A 1 93 ? -17.404 19.825 0.308 1.00 96.56 93 TYR A N 1
ATOM 709 C CA . TYR A 1 93 ? -16.525 18.669 0.135 1.00 96.56 93 TYR A CA 1
ATOM 710 C C . TYR A 1 93 ? -15.931 18.566 -1.267 1.00 96.56 93 TYR A C 1
ATOM 712 O O . TYR A 1 93 ? -14.741 18.294 -1.371 1.00 96.56 93 TYR A O 1
ATOM 720 N N . CYS A 1 94 ? -16.676 18.890 -2.324 1.00 95.50 94 CYS A N 1
ATOM 721 C CA . CYS A 1 94 ? -16.145 18.849 -3.692 1.00 95.50 94 CYS A CA 1
ATOM 722 C C . CYS A 1 94 ? -14.940 19.786 -3.922 1.00 95.50 94 CYS A C 1
ATOM 724 O O . CYS A 1 94 ? -14.134 19.547 -4.818 1.00 95.50 94 CYS A O 1
ATOM 726 N N . LEU A 1 95 ? -14.793 20.832 -3.098 1.00 95.88 95 LEU A N 1
ATOM 727 C CA . LEU A 1 95 ? -13.670 21.773 -3.150 1.00 95.88 95 LEU A CA 1
ATOM 728 C C . LEU A 1 95 ? -12.505 21.369 -2.236 1.00 95.88 95 LEU A C 1
ATOM 730 O O . LEU A 1 95 ? -11.363 21.726 -2.512 1.00 95.88 95 LEU A O 1
ATOM 734 N N . SER A 1 96 ? -12.780 20.633 -1.155 1.00 96.44 96 SER A N 1
ATOM 735 C CA . SER A 1 96 ? -11.802 20.315 -0.100 1.00 96.44 96 SER A CA 1
ATOM 736 C C . SER A 1 96 ? -11.328 18.858 -0.093 1.00 96.44 96 SER A C 1
ATOM 738 O O . SER A 1 96 ? -10.316 18.553 0.541 1.00 96.44 96 SER A O 1
ATOM 740 N N . ILE A 1 97 ? -12.030 17.959 -0.786 1.00 97.31 97 ILE A N 1
ATOM 741 C CA . ILE A 1 97 ? -11.682 16.545 -0.916 1.00 97.31 97 ILE A CA 1
ATOM 742 C C . ILE A 1 97 ? -10.997 16.298 -2.259 1.00 97.31 97 ILE A C 1
ATOM 744 O O . ILE A 1 97 ? -11.543 16.624 -3.308 1.00 97.31 97 ILE A O 1
ATOM 748 N N . GLU A 1 98 ? -9.796 15.718 -2.229 1.00 95.56 98 GLU A N 1
ATOM 749 C CA . GLU A 1 98 ? -9.063 15.347 -3.443 1.00 95.56 98 GLU A CA 1
ATOM 750 C C . GLU A 1 98 ? -9.432 13.942 -3.926 1.00 95.56 98 GLU A C 1
ATOM 752 O O . GLU A 1 98 ? -9.776 13.765 -5.092 1.00 95.56 98 GLU A O 1
ATOM 757 N N . LYS A 1 99 ? -9.364 12.940 -3.040 1.00 95.56 99 LYS A N 1
ATOM 758 C CA . LYS A 1 99 ? -9.663 11.541 -3.374 1.00 95.56 99 LYS A CA 1
ATOM 759 C C . LYS A 1 99 ? -10.564 10.887 -2.338 1.00 95.56 99 LYS A C 1
ATOM 761 O O . LYS A 1 99 ? -10.560 11.252 -1.160 1.00 95.56 99 LYS A O 1
ATOM 766 N N . VAL A 1 100 ? -11.309 9.879 -2.787 1.00 96.75 100 VAL A N 1
ATOM 767 C CA . VAL A 1 100 ? -12.222 9.083 -1.962 1.00 96.75 100 VAL A CA 1
ATOM 768 C C . VAL A 1 100 ? -11.748 7.633 -1.943 1.00 96.75 100 VAL A C 1
ATOM 770 O O . VAL A 1 100 ? -11.671 6.983 -2.980 1.00 96.75 100 VAL A O 1
ATOM 773 N N . PHE A 1 101 ? -11.463 7.109 -0.753 1.00 97.56 101 PHE A N 1
ATOM 774 C CA . PHE A 1 101 ? -11.044 5.726 -0.548 1.00 97.56 101 PHE A CA 1
ATOM 775 C C . PHE A 1 101 ? -12.133 4.939 0.168 1.00 97.56 101 PHE A C 1
ATOM 777 O O . PHE A 1 101 ? -12.541 5.302 1.268 1.00 97.56 101 PHE A O 1
ATOM 784 N N . VAL A 1 102 ? -12.567 3.820 -0.405 1.00 97.56 102 VAL A N 1
ATOM 785 C CA . VAL A 1 102 ? -13.428 2.860 0.297 1.00 97.56 102 VAL A CA 1
ATOM 786 C C . VAL A 1 102 ? -12.533 1.850 1.005 1.00 97.56 102 VAL A C 1
ATOM 788 O O . VAL A 1 102 ? -11.817 1.100 0.348 1.00 97.56 102 VAL A O 1
ATOM 791 N N . ILE A 1 103 ? -12.552 1.834 2.340 1.00 97.38 103 ILE A N 1
ATOM 792 C CA . ILE A 1 103 ? -11.538 1.116 3.134 1.00 97.38 103 ILE A CA 1
ATOM 793 C C . ILE A 1 103 ? -12.055 -0.155 3.824 1.00 97.38 103 ILE A C 1
ATOM 795 O O . ILE A 1 103 ? -11.273 -0.887 4.422 1.00 97.38 103 ILE A O 1
ATOM 799 N N . GLY A 1 104 ? -13.362 -0.433 3.779 1.00 94.25 104 GLY A N 1
ATOM 800 C CA . GLY A 1 104 ? -13.938 -1.613 4.433 1.00 94.25 104 GLY A CA 1
ATOM 801 C C . GLY A 1 104 ? -15.375 -1.429 4.919 1.00 94.25 104 GLY A C 1
ATOM 802 O O . GLY A 1 104 ? -15.940 -0.347 4.855 1.00 94.25 104 GLY A O 1
ATOM 803 N N . GLY A 1 105 ? -16.043 -2.451 5.446 1.00 92.88 105 GLY A N 1
ATOM 804 C CA . GLY A 1 105 ? -15.597 -3.843 5.562 1.00 92.88 105 GLY A CA 1
ATOM 805 C C . GLY A 1 105 ? -16.062 -4.706 4.389 1.00 92.88 105 GLY A C 1
ATOM 806 O O . GLY A 1 105 ? -16.411 -4.192 3.328 1.00 92.88 105 GLY A O 1
ATOM 807 N N . GLY A 1 106 ? -16.116 -6.026 4.589 1.00 94.00 106 GLY A N 1
ATOM 808 C CA . GLY A 1 106 ? -16.412 -6.991 3.521 1.00 94.00 106 GLY A CA 1
ATOM 809 C C . GLY A 1 106 ? -17.723 -6.737 2.767 1.00 94.00 106 GLY A C 1
ATOM 810 O O . GLY A 1 106 ? -17.761 -6.924 1.555 1.00 94.00 106 GLY A O 1
ATOM 811 N N . GLN A 1 107 ? -18.776 -6.260 3.445 1.00 93.31 107 GLN A N 1
ATOM 812 C CA . GLN A 1 107 ? -20.039 -5.885 2.793 1.00 93.31 107 GLN A CA 1
ATOM 813 C C . GLN A 1 107 ? -19.866 -4.668 1.873 1.00 93.31 107 GLN A C 1
ATOM 815 O O . GLN A 1 107 ? -20.231 -4.737 0.703 1.00 93.31 107 GLN A O 1
ATOM 820 N N . VAL A 1 108 ? -19.269 -3.588 2.388 1.00 95.12 108 VAL A N 1
ATOM 821 C CA . VAL A 1 108 ? -19.064 -2.328 1.653 1.00 95.12 108 VAL A CA 1
ATOM 822 C C . VAL A 1 108 ? -18.155 -2.552 0.444 1.00 95.12 108 VAL A C 1
ATOM 824 O O . VAL A 1 108 ? -18.484 -2.150 -0.669 1.00 95.12 108 VAL A O 1
ATOM 827 N N . LEU A 1 109 ? -17.034 -3.255 0.642 1.00 96.12 109 LEU A N 1
ATOM 828 C CA . LEU A 1 109 ? -16.093 -3.558 -0.436 1.00 96.12 109 LEU A CA 1
ATOM 829 C C . LEU A 1 109 ? -16.720 -4.465 -1.499 1.00 96.12 109 LEU A C 1
ATOM 831 O O . LEU A 1 109 ? -16.537 -4.222 -2.684 1.00 96.12 109 LEU A O 1
ATOM 835 N N . ARG A 1 110 ? -17.490 -5.490 -1.113 1.00 93.62 110 ARG A N 1
ATOM 836 C CA . ARG A 1 110 ? -18.130 -6.408 -2.072 1.00 93.62 110 ARG A CA 1
ATOM 837 C C . ARG A 1 110 ? -19.102 -5.704 -3.013 1.00 93.62 110 ARG A C 1
ATOM 839 O O . ARG A 1 110 ? -19.163 -6.073 -4.183 1.00 93.62 110 ARG A O 1
ATOM 846 N N . GLU A 1 111 ? -19.863 -4.746 -2.497 1.00 90.00 111 GLU A N 1
ATOM 847 C CA . GLU A 1 111 ? -20.788 -3.937 -3.290 1.00 90.00 111 GLU A CA 1
ATOM 848 C C . GLU A 1 111 ? -20.018 -3.014 -4.243 1.00 90.00 111 GLU A C 1
ATOM 850 O O . GLU A 1 111 ? -20.285 -2.993 -5.443 1.00 90.00 111 GLU A O 1
ATOM 855 N N . TYR A 1 112 ? -18.996 -2.321 -3.732 1.00 90.69 112 TYR A N 1
ATOM 856 C CA . TYR A 1 112 ? -18.303 -1.291 -4.501 1.00 90.69 112 TYR A CA 1
ATOM 857 C C . TYR A 1 112 ? -17.303 -1.831 -5.528 1.00 90.69 112 TYR A C 1
ATOM 859 O O . TYR A 1 112 ? -17.209 -1.284 -6.622 1.00 90.69 112 TYR A O 1
ATOM 867 N N . LEU A 1 113 ? -16.609 -2.936 -5.232 1.00 92.38 113 LEU A N 1
ATOM 868 C CA . LEU A 1 113 ? -15.666 -3.569 -6.167 1.00 92.38 113 LEU A CA 1
ATOM 869 C C . LEU A 1 113 ? -16.338 -3.995 -7.483 1.00 92.38 113 LEU A C 1
ATOM 871 O O . LEU A 1 113 ? -15.677 -4.064 -8.514 1.00 92.38 113 LEU A O 1
ATOM 875 N N . LYS A 1 114 ? -17.651 -4.262 -7.458 1.00 85.62 114 LYS A N 1
ATOM 876 C CA . LYS A 1 114 ? -18.451 -4.591 -8.649 1.00 85.62 114 LYS A CA 1
ATOM 877 C C . LYS A 1 114 ? -19.059 -3.362 -9.329 1.00 85.62 114 LYS A C 1
ATOM 879 O O . LYS A 1 114 ? -19.475 -3.451 -10.480 1.00 85.62 114 LYS A O 1
ATOM 884 N N . GLY A 1 115 ? -19.149 -2.238 -8.622 1.00 87.62 115 GLY A N 1
ATOM 885 C CA . GLY A 1 115 ? -19.788 -1.022 -9.113 1.00 87.62 115 GLY A CA 1
ATOM 886 C C . GLY A 1 115 ? -18.914 -0.266 -10.121 1.00 87.62 115 GLY A C 1
ATOM 887 O O . GLY A 1 115 ? -17.688 -0.358 -10.059 1.00 87.62 115 GLY A O 1
ATOM 888 N N . PRO A 1 116 ? -19.512 0.522 -11.033 1.00 89.25 116 PRO A N 1
ATOM 889 C CA . PRO A 1 116 ? -18.771 1.293 -12.037 1.00 89.25 116 PRO A CA 1
ATOM 890 C C . PRO A 1 116 ? -17.934 2.431 -11.434 1.00 89.25 116 PRO A C 1
ATOM 892 O O . PRO A 1 116 ? -16.946 2.838 -12.032 1.00 89.25 116 PRO A O 1
ATOM 895 N N . ALA A 1 117 ? -18.289 2.911 -10.239 1.00 89.12 117 ALA A N 1
ATOM 896 C CA . ALA A 1 117 ? -17.599 4.012 -9.565 1.00 89.12 117 ALA A CA 1
ATOM 897 C C . ALA A 1 117 ? -16.233 3.620 -8.956 1.00 89.12 117 ALA A C 1
ATOM 899 O O . ALA A 1 117 ? -15.464 4.483 -8.537 1.00 89.12 117 ALA A O 1
ATOM 900 N N . CYS A 1 118 ? -15.898 2.326 -8.881 1.00 93.88 118 CYS A N 1
ATOM 901 C CA . CYS A 1 118 ? -14.581 1.883 -8.422 1.00 93.88 118 CYS A CA 1
ATOM 902 C C . CYS A 1 118 ? -13.556 1.998 -9.558 1.00 93.88 118 CYS A C 1
ATOM 904 O O . CYS A 1 118 ? -13.495 1.129 -10.426 1.00 93.88 118 CYS A O 1
ATOM 906 N N . GLU A 1 119 ? -12.766 3.070 -9.565 1.00 93.56 119 GLU A N 1
ATOM 907 C CA . GLU A 1 119 ? -11.787 3.356 -10.627 1.00 93.56 119 GLU A CA 1
ATOM 908 C C . GLU A 1 119 ? -10.455 2.619 -10.443 1.00 93.56 119 GLU A C 1
ATOM 910 O O . GLU A 1 119 ? -9.829 2.208 -11.420 1.00 93.56 119 GLU A O 1
ATOM 915 N N . ALA A 1 120 ? -10.046 2.398 -9.193 1.00 94.88 120 ALA A N 1
ATOM 916 C CA . ALA A 1 120 ? -8.865 1.620 -8.846 1.00 94.88 120 ALA A CA 1
ATOM 917 C C . ALA A 1 120 ? -9.086 0.750 -7.610 1.00 94.88 120 ALA A C 1
ATOM 919 O O . ALA A 1 120 ? -9.892 1.055 -6.727 1.00 94.88 120 ALA A O 1
ATOM 920 N N . ILE A 1 121 ? -8.311 -0.331 -7.555 1.00 95.75 121 ILE A N 1
ATOM 921 C CA . ILE A 1 121 ? -8.217 -1.239 -6.417 1.00 95.75 121 ILE A CA 1
ATOM 922 C C . ILE A 1 121 ? -6.778 -1.205 -5.926 1.00 95.75 121 ILE A C 1
ATOM 924 O O . ILE A 1 121 ? -5.860 -1.536 -6.673 1.00 95.75 121 ILE A O 1
ATOM 928 N N . HIS A 1 122 ? -6.590 -0.861 -4.657 1.00 95.75 122 HIS A N 1
ATOM 929 C CA . HIS A 1 122 ? -5.297 -0.924 -3.983 1.00 95.75 122 HIS A CA 1
ATOM 930 C C . HIS A 1 122 ? -5.359 -2.037 -2.947 1.00 95.75 122 HIS A C 1
ATOM 932 O O . HIS A 1 122 ? -6.198 -1.998 -2.047 1.00 95.75 122 HIS A O 1
ATOM 938 N N . LEU A 1 123 ? -4.513 -3.051 -3.110 1.00 95.19 123 LEU A N 1
ATOM 939 C CA . LEU A 1 123 ? -4.524 -4.235 -2.265 1.00 95.19 123 LEU A CA 1
ATOM 940 C C . LEU A 1 123 ? -3.127 -4.594 -1.780 1.00 95.19 123 LEU A C 1
ATOM 942 O O . LEU A 1 123 ? -2.140 -4.468 -2.507 1.00 95.19 123 LEU A O 1
ATOM 946 N N . THR A 1 124 ? -3.078 -5.111 -0.560 1.00 96.06 124 THR A N 1
ATOM 947 C CA . THR A 1 124 ? -1.908 -5.795 -0.021 1.00 96.06 124 THR A CA 1
ATOM 948 C C . THR A 1 124 ? -2.104 -7.294 -0.233 1.00 96.06 124 THR A C 1
ATOM 950 O O . THR A 1 124 ? -2.978 -7.914 0.371 1.00 96.06 124 THR A O 1
ATOM 953 N N . ASP A 1 125 ? -1.333 -7.869 -1.157 1.00 95.56 125 ASP A N 1
ATOM 954 C CA . ASP A 1 125 ? -1.395 -9.276 -1.562 1.00 95.56 125 ASP A CA 1
ATOM 955 C C . ASP A 1 125 ? -0.634 -10.112 -0.532 1.00 95.56 125 ASP A C 1
ATOM 957 O O . ASP A 1 125 ? 0.589 -10.237 -0.618 1.00 95.56 125 ASP A O 1
ATOM 961 N N . ILE A 1 126 ? -1.340 -10.615 0.482 1.00 96.06 126 ILE A N 1
ATOM 962 C CA . ILE A 1 126 ? -0.774 -11.453 1.543 1.00 96.06 126 ILE A CA 1
ATOM 963 C C . ILE A 1 126 ? -0.701 -12.902 1.066 1.00 96.06 126 ILE A C 1
ATOM 965 O O . ILE A 1 126 ? -1.713 -13.569 0.863 1.00 96.06 126 ILE A O 1
ATOM 969 N N . GLN A 1 127 ? 0.520 -13.410 0.937 1.00 93.25 127 GLN A N 1
ATOM 970 C CA . GLN A 1 127 ? 0.820 -14.739 0.412 1.00 93.25 127 GLN A CA 1
ATOM 971 C C . GLN A 1 127 ? 1.035 -15.725 1.560 1.00 93.25 127 GLN A C 1
ATOM 973 O O . GLN A 1 127 ? 2.116 -16.288 1.728 1.00 93.25 127 GLN A O 1
ATOM 978 N N . SER A 1 128 ? 0.000 -15.887 2.384 1.00 91.75 128 SER A N 1
ATOM 979 C CA . SER A 1 128 ? -0.009 -16.800 3.526 1.00 91.75 128 SER A CA 1
ATOM 980 C C . SER A 1 128 ? -1.389 -17.437 3.698 1.00 91.75 128 SER A C 1
ATOM 982 O O . SER A 1 128 ? -2.403 -16.850 3.321 1.00 91.75 128 SER A O 1
ATOM 984 N N . SER A 1 129 ? -1.430 -18.640 4.271 1.00 92.75 129 SER A N 1
ATOM 985 C CA . SER A 1 129 ? -2.683 -19.313 4.629 1.00 92.75 129 SER A CA 1
ATOM 986 C C . SER A 1 129 ? -3.117 -18.847 6.016 1.00 92.75 129 SER A C 1
ATOM 988 O O . SER A 1 129 ? -2.505 -19.221 7.012 1.00 92.75 129 SER A O 1
ATOM 990 N N . ILE A 1 130 ? -4.144 -17.999 6.075 1.00 94.62 130 ILE A N 1
ATOM 991 C CA . ILE A 1 130 ? -4.646 -17.382 7.309 1.00 94.62 130 ILE A CA 1
ATOM 992 C C . ILE A 1 130 ? -6.158 -17.607 7.386 1.00 94.62 130 ILE A C 1
ATOM 994 O O . ILE A 1 130 ? -6.873 -17.373 6.409 1.00 94.62 130 ILE A O 1
ATOM 998 N N . GLU A 1 131 ? -6.656 -18.049 8.540 1.00 96.62 131 GLU A N 1
ATOM 999 C CA . GLU A 1 131 ? -8.091 -18.232 8.763 1.00 96.62 131 GLU A CA 1
ATOM 1000 C C . GLU A 1 131 ? -8.829 -16.883 8.721 1.00 96.62 131 GLU A C 1
ATOM 1002 O O . GLU A 1 131 ? -8.413 -15.909 9.346 1.00 96.62 131 GLU A O 1
ATOM 1007 N N . CYS A 1 132 ? -9.932 -16.817 7.973 1.00 97.06 132 CYS A N 1
ATOM 1008 C CA . CYS A 1 132 ? -10.746 -15.614 7.799 1.00 97.06 132 CYS A CA 1
ATOM 1009 C C . CYS A 1 132 ? -12.237 -15.969 7.864 1.00 97.06 132 CYS A C 1
ATOM 1011 O O . CYS A 1 132 ? -12.636 -17.049 7.433 1.00 97.06 132 CYS A O 1
ATOM 1013 N N . ASP A 1 133 ? -13.067 -15.037 8.336 1.00 96.81 133 ASP A N 1
ATOM 1014 C CA . ASP A 1 133 ? -14.538 -15.110 8.264 1.00 96.81 133 ASP A CA 1
ATOM 1015 C C . ASP A 1 133 ? -15.144 -14.027 7.354 1.00 96.81 133 ASP A C 1
ATOM 1017 O O . ASP A 1 133 ? -16.286 -14.130 6.900 1.00 96.81 133 ASP A O 1
ATOM 1021 N N . THR A 1 134 ? -14.359 -12.997 7.041 1.00 95.88 134 THR A N 1
ATOM 1022 C CA . THR A 1 134 ? -14.787 -11.843 6.264 1.00 95.88 134 THR A CA 1
ATOM 1023 C C . THR A 1 134 ? -14.053 -11.847 4.934 1.00 95.88 134 THR A C 1
ATOM 1025 O O . THR A 1 134 ? -12.823 -11.816 4.882 1.00 95.88 134 THR A O 1
ATOM 1028 N N . PHE A 1 135 ? -14.815 -11.853 3.839 1.00 96.38 135 PHE A N 1
ATOM 1029 C CA . PHE A 1 135 ? -14.282 -12.038 2.491 1.00 96.38 135 PHE A CA 1
ATOM 1030 C C . PHE A 1 135 ? -14.789 -10.990 1.497 1.00 96.38 135 PHE A C 1
ATOM 1032 O O . PHE A 1 135 ? -15.944 -10.550 1.561 1.00 96.38 135 PHE A O 1
ATOM 1039 N N . ILE A 1 136 ? -13.943 -10.687 0.514 1.00 95.56 136 ILE A N 1
ATOM 1040 C CA . ILE A 1 136 ? -14.248 -9.896 -0.688 1.00 95.56 136 ILE A CA 1
ATOM 1041 C C . ILE A 1 136 ? -14.128 -10.767 -1.953 1.00 95.56 136 ILE A C 1
ATOM 1043 O O . ILE A 1 136 ? -13.418 -11.788 -1.924 1.00 95.56 136 ILE A O 1
ATOM 1047 N N . PRO A 1 137 ? -14.831 -10.416 -3.049 1.00 94.62 137 PRO A N 1
ATOM 1048 C CA . PRO A 1 137 ? -14.664 -11.095 -4.334 1.00 94.62 137 PRO A CA 1
ATOM 1049 C C . PRO A 1 137 ? -13.223 -10.951 -4.862 1.00 94.62 137 PRO A C 1
ATOM 1051 O O . PRO A 1 137 ? -12.523 -10.020 -4.459 1.00 94.62 137 PRO A O 1
ATOM 1054 N N . PRO A 1 138 ? -12.761 -11.867 -5.732 1.00 94.56 138 PRO A N 1
ATOM 1055 C CA . PRO A 1 138 ? -11.506 -11.676 -6.455 1.00 94.56 138 PRO A CA 1
ATOM 1056 C C . PRO A 1 138 ? -11.573 -10.437 -7.362 1.00 94.56 138 PRO A C 1
ATOM 1058 O O . PRO A 1 138 ? -12.661 -10.004 -7.743 1.00 94.56 138 PRO A O 1
ATOM 1061 N N . VAL A 1 139 ? -10.409 -9.883 -7.711 1.00 93.62 139 VAL A N 1
ATOM 1062 C CA . VAL A 1 139 ? -10.302 -8.808 -8.711 1.00 93.62 139 VAL A CA 1
ATOM 1063 C C . VAL A 1 139 ? -10.729 -9.352 -10.076 1.00 93.62 139 VAL A C 1
ATOM 1065 O O . VAL A 1 139 ? -10.219 -10.381 -10.515 1.00 93.62 139 VAL A O 1
ATOM 1068 N N . ASP A 1 140 ? -11.663 -8.670 -10.736 1.00 93.75 140 ASP A N 1
ATOM 1069 C CA . ASP A 1 140 ? -12.118 -9.024 -12.081 1.00 93.75 140 ASP A CA 1
ATOM 1070 C C . ASP A 1 140 ? -11.150 -8.468 -13.134 1.00 93.75 140 ASP A C 1
ATOM 1072 O O . ASP A 1 140 ? -11.173 -7.278 -13.450 1.00 93.75 140 ASP A O 1
ATOM 1076 N N . PHE A 1 141 ? -10.297 -9.336 -13.682 1.00 91.88 141 PHE A N 1
ATOM 1077 C CA . PHE A 1 141 ? -9.293 -8.960 -14.683 1.00 91.88 141 PHE A CA 1
ATOM 1078 C C . PHE A 1 141 ? -9.867 -8.614 -16.065 1.00 91.88 141 PHE A C 1
ATOM 1080 O O . PHE A 1 141 ? -9.131 -8.115 -16.912 1.00 91.88 141 PHE A O 1
ATOM 1087 N N . SER A 1 142 ? -11.165 -8.840 -16.305 1.00 91.25 142 SER A N 1
ATOM 1088 C CA . SER A 1 142 ? -11.839 -8.325 -17.508 1.00 91.25 142 SER A CA 1
ATOM 1089 C C . SER A 1 142 ? -12.176 -6.834 -17.392 1.00 91.25 142 SER A C 1
ATOM 1091 O O . SER A 1 142 ? -12.349 -6.149 -18.398 1.00 91.25 142 SER A O 1
ATOM 1093 N N . VAL A 1 143 ? -12.237 -6.327 -16.157 1.00 92.31 143 VAL A N 1
ATOM 1094 C CA . VAL A 1 143 ? -12.581 -4.941 -15.828 1.00 92.31 143 VAL A CA 1
ATOM 1095 C C . VAL A 1 143 ? -11.358 -4.157 -15.363 1.00 92.31 143 VAL A C 1
ATOM 1097 O O . VAL A 1 143 ? -11.271 -2.960 -15.623 1.00 92.31 143 VAL A O 1
ATOM 1100 N N . PHE A 1 144 ? -10.418 -4.808 -14.679 1.00 93.06 144 PHE A N 1
ATOM 1101 C CA . PHE A 1 144 ? -9.263 -4.177 -14.053 1.00 93.06 144 PHE A CA 1
ATOM 1102 C C . PHE A 1 144 ? -7.943 -4.740 -14.580 1.00 93.06 144 PHE A C 1
ATOM 1104 O O . PHE A 1 144 ? -7.732 -5.951 -14.593 1.00 93.06 144 PHE A O 1
ATOM 1111 N N . GLN A 1 145 ? -7.008 -3.857 -14.918 1.00 90.62 145 GLN A N 1
ATOM 1112 C CA . GLN A 1 145 ? -5.650 -4.217 -15.320 1.00 90.62 145 GLN A CA 1
ATOM 1113 C C . GLN A 1 145 ? -4.630 -3.888 -14.219 1.00 90.62 145 GLN A C 1
ATOM 1115 O O . GLN A 1 145 ? -4.809 -2.909 -13.488 1.00 90.62 145 GLN A O 1
ATO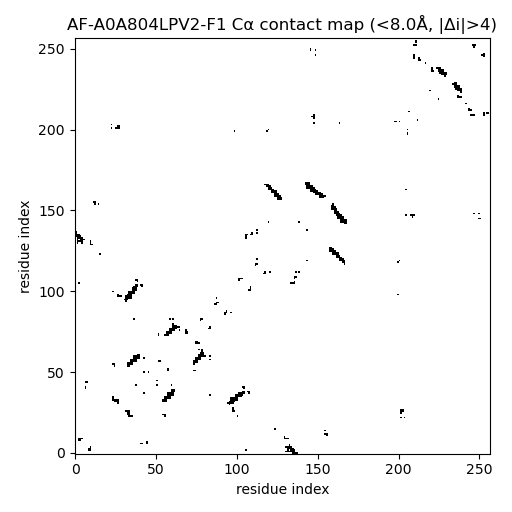M 1120 N N . PRO A 1 146 ? -3.552 -4.682 -14.067 1.00 90.69 146 PRO A N 1
ATOM 1121 C CA . PRO A 1 146 ? -2.478 -4.373 -13.128 1.00 90.69 146 PRO A CA 1
ATOM 1122 C C . PRO A 1 146 ? -1.756 -3.074 -13.512 1.00 90.69 146 PRO A C 1
ATOM 1124 O O . PRO A 1 146 ? -1.203 -2.967 -14.603 1.00 90.69 146 PRO A O 1
ATOM 1127 N N . TRP A 1 147 ? -1.693 -2.119 -12.586 1.00 90.00 147 TRP A N 1
ATOM 1128 C CA . TRP A 1 147 ? -0.982 -0.850 -12.767 1.00 90.00 147 TRP A CA 1
ATOM 1129 C C . TRP A 1 147 ? 0.412 -0.893 -12.136 1.00 90.00 147 TRP A C 1
ATOM 1131 O O . TRP A 1 147 ? 1.431 -0.700 -12.802 1.00 90.00 147 TRP A O 1
ATOM 1141 N N . TYR A 1 148 ? 0.458 -1.221 -10.844 1.00 89.62 148 TYR A N 1
ATOM 1142 C CA . TYR A 1 148 ? 1.668 -1.237 -10.024 1.00 89.62 148 TYR A CA 1
ATOM 1143 C C . TYR A 1 148 ? 1.725 -2.511 -9.181 1.00 89.62 148 TYR A C 1
ATOM 1145 O O . TYR A 1 148 ? 0.709 -2.947 -8.645 1.00 89.62 148 TYR A O 1
ATOM 1153 N N . SER A 1 149 ? 2.920 -3.079 -9.019 1.00 90.50 149 SER A N 1
ATOM 1154 C CA . SER A 1 149 ? 3.198 -4.133 -8.042 1.00 90.50 149 SER A CA 1
ATOM 1155 C C . SER A 1 149 ? 4.566 -3.893 -7.422 1.00 90.50 149 SER A C 1
ATOM 1157 O O . SER A 1 149 ? 5.576 -3.900 -8.127 1.00 90.50 149 SER A O 1
ATOM 1159 N N . SER A 1 150 ? 4.623 -3.762 -6.099 1.00 89.81 150 SER A N 1
ATOM 1160 C CA . SER A 1 150 ? 5.895 -3.737 -5.382 1.00 89.81 150 SER A CA 1
ATOM 1161 C C . SER A 1 150 ? 6.626 -5.078 -5.509 1.00 89.81 150 SER A C 1
ATOM 1163 O O . SER A 1 150 ? 6.031 -6.116 -5.826 1.00 89.81 150 SER A O 1
ATOM 1165 N N . PHE A 1 151 ? 7.922 -5.076 -5.192 1.00 89.50 151 PHE A N 1
ATOM 1166 C CA . PHE A 1 151 ? 8.594 -6.313 -4.810 1.00 89.50 151 PHE A CA 1
ATOM 1167 C C . PHE A 1 151 ? 7.970 -6.862 -3.518 1.00 89.50 151 PHE A C 1
ATOM 1169 O O . PHE A 1 151 ? 7.506 -6.070 -2.687 1.00 89.50 151 PHE A O 1
ATOM 1176 N N . PRO A 1 152 ? 7.946 -8.191 -3.325 1.00 91.62 152 PRO A N 1
ATOM 1177 C CA . PRO A 1 152 ? 7.474 -8.752 -2.074 1.00 91.62 152 PRO A CA 1
ATOM 1178 C C . PRO A 1 152 ? 8.386 -8.394 -0.912 1.00 91.62 152 PRO A C 1
ATOM 1180 O O . PRO A 1 152 ? 9.609 -8.458 -1.036 1.00 91.62 152 PRO A O 1
ATOM 1183 N N . VAL A 1 153 ? 7.764 -8.116 0.225 1.00 93.88 153 VAL A N 1
ATOM 1184 C CA . VAL A 1 153 ? 8.417 -7.908 1.515 1.00 93.88 153 VAL A CA 1
ATOM 1185 C C . VAL A 1 153 ? 7.994 -9.043 2.441 1.00 93.88 153 VAL A C 1
ATOM 1187 O O . VAL A 1 153 ? 6.881 -9.559 2.335 1.00 93.88 153 VAL A O 1
ATOM 1190 N N . ILE A 1 154 ? 8.895 -9.468 3.323 1.00 95.75 154 ILE A N 1
ATOM 1191 C CA . ILE A 1 154 ? 8.580 -10.408 4.399 1.00 95.75 154 ILE A CA 1
ATOM 1192 C C . ILE A 1 154 ? 8.579 -9.613 5.701 1.00 95.75 154 ILE A C 1
ATOM 1194 O O . ILE A 1 154 ? 9.596 -9.036 6.075 1.00 95.75 154 ILE A O 1
ATOM 1198 N N . GLU A 1 155 ? 7.440 -9.589 6.384 1.00 95.69 155 GLU A N 1
ATOM 1199 C CA . GLU A 1 155 ? 7.270 -8.974 7.702 1.00 95.69 155 GLU A CA 1
ATOM 1200 C C . GLU A 1 155 ? 6.525 -9.974 8.587 1.00 95.69 155 GLU A C 1
ATOM 1202 O O . GLU A 1 155 ? 5.536 -10.564 8.158 1.00 95.69 155 GLU A O 1
ATOM 1207 N N . SER A 1 156 ? 7.031 -10.234 9.796 1.00 92.69 156 SER A N 1
ATOM 1208 C CA . SER A 1 156 ? 6.433 -11.208 10.727 1.00 92.69 156 SER A CA 1
ATOM 1209 C C . SER A 1 156 ? 6.171 -12.594 10.103 1.00 92.69 156 SER A C 1
ATOM 1211 O O . SER A 1 156 ? 5.124 -13.192 10.331 1.00 92.69 156 SER A O 1
ATOM 1213 N N . ASN A 1 157 ? 7.119 -13.106 9.303 1.00 92.69 157 ASN A N 1
ATOM 1214 C CA . ASN A 1 157 ? 7.018 -14.361 8.532 1.00 92.69 157 ASN A CA 1
ATOM 1215 C C . ASN A 1 157 ? 5.883 -14.405 7.493 1.00 92.69 157 ASN A C 1
ATOM 1217 O O . ASN A 1 157 ? 5.583 -15.463 6.942 1.00 92.69 157 ASN A O 1
ATOM 1221 N N . ILE A 1 158 ? 5.277 -13.261 7.179 1.00 95.69 158 ILE A N 1
ATOM 1222 C CA . ILE A 1 158 ? 4.241 -13.136 6.164 1.00 95.69 158 ILE A CA 1
ATOM 1223 C C . ILE A 1 158 ? 4.831 -12.402 4.964 1.00 95.69 158 ILE A C 1
ATOM 1225 O O . ILE A 1 158 ? 5.220 -11.232 5.036 1.00 95.69 158 ILE A O 1
ATOM 1229 N N . ARG A 1 159 ? 4.881 -13.103 3.831 1.00 96.19 159 ARG A N 1
ATOM 1230 C CA . ARG A 1 159 ? 5.230 -12.512 2.542 1.00 96.19 159 ARG A CA 1
ATOM 1231 C C . ARG A 1 159 ? 4.033 -11.733 2.010 1.00 96.19 159 ARG A C 1
ATOM 1233 O O . ARG A 1 159 ? 2.956 -12.305 1.862 1.00 96.19 159 ARG A O 1
ATOM 1240 N N . HIS A 1 160 ? 4.219 -10.460 1.686 1.00 95.94 160 HIS A N 1
ATOM 1241 C CA . HIS A 1 160 ? 3.174 -9.642 1.076 1.00 95.94 160 HIS A CA 1
ATOM 1242 C C . HIS A 1 160 ? 3.722 -8.693 0.005 1.00 95.94 160 HIS A C 1
ATOM 1244 O O . HIS A 1 160 ? 4.932 -8.509 -0.122 1.00 95.94 160 HIS A O 1
ATOM 1250 N N . SER A 1 161 ? 2.853 -8.130 -0.833 1.00 94.88 161 SER A N 1
ATOM 1251 C CA . SER A 1 161 ? 3.209 -7.128 -1.854 1.00 94.88 161 SER A CA 1
ATOM 1252 C C . SER A 1 161 ? 2.104 -6.083 -1.983 1.00 94.88 161 SER A C 1
ATOM 1254 O O . SER A 1 161 ? 0.933 -6.420 -1.847 1.00 94.88 161 SER A O 1
ATOM 1256 N N . PHE A 1 162 ? 2.452 -4.837 -2.291 1.00 93.94 162 PHE A N 1
ATOM 1257 C CA . PHE A 1 162 ? 1.473 -3.787 -2.578 1.00 93.94 162 PHE A CA 1
ATOM 1258 C C . PHE A 1 162 ? 1.156 -3.793 -4.067 1.00 93.94 162 PHE A C 1
ATOM 1260 O O . PHE A 1 162 ? 2.060 -3.643 -4.891 1.00 93.94 162 PHE A O 1
ATOM 1267 N N . VAL A 1 163 ? -0.113 -3.973 -4.419 1.00 93.81 163 VAL A N 1
ATOM 1268 C CA . VAL A 1 163 ? -0.560 -4.100 -5.807 1.00 93.81 163 VAL A CA 1
ATOM 1269 C C . VAL A 1 163 ? -1.708 -3.131 -6.062 1.00 93.81 163 VAL A C 1
ATOM 1271 O O . VAL A 1 163 ? -2.619 -2.998 -5.249 1.00 93.81 163 VAL A O 1
ATOM 1274 N N . SER A 1 164 ? -1.655 -2.425 -7.187 1.00 94.50 164 SER A N 1
ATOM 1275 C CA . SER A 1 164 ? -2.732 -1.550 -7.648 1.00 94.50 164 SER A CA 1
ATOM 1276 C C . SER A 1 164 ? -3.250 -2.013 -8.997 1.00 94.50 164 SER A C 1
ATOM 1278 O O . SER A 1 164 ? -2.459 -2.333 -9.886 1.00 94.50 164 SER A O 1
ATOM 1280 N N . PHE A 1 165 ? -4.568 -2.009 -9.146 1.00 93.31 165 PHE A N 1
ATOM 1281 C CA . PHE A 1 165 ? -5.265 -2.280 -10.393 1.00 93.31 165 PHE A CA 1
ATOM 1282 C C . PHE A 1 165 ? -6.100 -1.071 -10.782 1.00 93.31 165 PHE A C 1
ATOM 1284 O O . PHE A 1 165 ? -6.651 -0.395 -9.913 1.00 93.31 165 PHE A O 1
ATOM 1291 N N . VAL A 1 166 ? -6.207 -0.828 -12.079 1.00 93.25 166 VAL A N 1
ATOM 1292 C CA . VAL A 1 166 ? -6.950 0.290 -12.656 1.00 93.25 166 VAL A CA 1
ATOM 1293 C C . VAL A 1 166 ? -8.028 -0.255 -13.571 1.00 93.25 166 VAL A C 1
ATOM 1295 O O . VAL A 1 166 ? -7.791 -1.204 -14.318 1.00 93.25 166 VAL A O 1
ATOM 1298 N N . ARG A 1 167 ? -9.228 0.320 -13.495 1.00 92.50 167 ARG A N 1
ATOM 1299 C CA . ARG A 1 167 ? -10.326 -0.041 -14.384 1.00 92.50 167 ARG A CA 1
ATOM 1300 C C . ARG A 1 167 ? -9.977 0.321 -15.825 1.00 92.50 167 ARG A C 1
ATOM 1302 O O . ARG A 1 167 ? -9.617 1.460 -16.112 1.00 92.50 167 ARG A O 1
ATOM 1309 N N . VAL A 1 168 ? -10.174 -0.623 -16.737 1.00 84.25 168 VAL A N 1
ATOM 1310 C CA . VAL A 1 168 ? -10.083 -0.389 -18.177 1.00 84.25 168 VAL A CA 1
ATOM 1311 C C . VAL A 1 168 ? -11.254 0.497 -18.592 1.00 84.25 168 VAL A C 1
ATOM 1313 O O . VAL A 1 168 ? -12.413 0.079 -18.550 1.00 84.25 168 VAL A O 1
ATOM 1316 N N . ARG A 1 169 ? -10.968 1.738 -18.991 1.00 77.88 169 ARG A N 1
ATOM 1317 C CA . ARG A 1 169 ? -11.947 2.578 -19.685 1.00 77.88 169 ARG A CA 1
ATOM 1318 C C . ARG A 1 169 ? -11.908 2.171 -21.155 1.00 77.88 169 ARG A C 1
ATOM 1320 O O . ARG A 1 169 ? -10.887 2.361 -21.807 1.00 77.88 169 ARG A O 1
ATOM 1327 N N . LYS A 1 170 ? -12.988 1.581 -21.683 1.00 61.56 170 LYS A N 1
ATOM 1328 C CA . LYS A 1 170 ? -13.111 1.415 -23.139 1.00 61.56 170 LYS A CA 1
ATOM 1329 C C . LYS A 1 170 ? -13.085 2.812 -23.751 1.00 61.56 170 LYS A C 1
ATOM 1331 O O . LYS A 1 170 ? -13.897 3.652 -23.360 1.00 61.56 170 LYS A O 1
ATOM 1336 N N . SER A 1 171 ? -12.141 3.080 -24.650 1.00 50.06 171 SER A N 1
ATOM 1337 C CA . SER A 1 171 ? -12.180 4.320 -25.415 1.00 50.06 171 SER A CA 1
ATOM 1338 C C . SER A 1 171 ? -13.488 4.330 -26.206 1.00 50.06 171 SER A C 1
ATOM 1340 O O . SER A 1 171 ? -13.897 3.326 -26.785 1.00 50.06 171 SER A O 1
ATOM 1342 N N . VAL A 1 172 ? -14.167 5.472 -26.240 1.00 40.09 172 VAL A N 1
ATOM 1343 C CA . VAL A 1 172 ? -15.389 5.689 -27.040 1.00 40.09 172 VAL A CA 1
ATOM 1344 C C . VAL A 1 172 ? -15.072 5.672 -28.559 1.00 40.09 172 VAL A C 1
ATOM 1346 O O . VAL A 1 172 ? -15.884 6.056 -29.388 1.00 40.09 172 VAL A O 1
ATOM 1349 N N . ALA A 1 173 ? -13.888 5.201 -28.964 1.00 38.12 173 ALA A N 1
ATOM 1350 C CA . ALA A 1 173 ? -13.392 5.272 -30.334 1.00 38.12 173 ALA A CA 1
ATOM 1351 C C . ALA A 1 173 ? -13.937 4.176 -31.271 1.00 38.12 173 ALA A C 1
ATOM 1353 O O . ALA A 1 173 ? -13.775 4.295 -32.479 1.00 38.12 173 ALA A O 1
ATOM 1354 N N . GLU A 1 174 ? -14.636 3.149 -30.777 1.00 35.53 174 GLU A N 1
ATOM 1355 C CA . GLU A 1 174 ? -15.195 2.084 -31.637 1.00 35.53 174 GLU A CA 1
ATOM 1356 C C . GLU A 1 174 ? -16.586 2.414 -32.231 1.00 35.53 174 GLU A C 1
ATOM 1358 O O . GLU A 1 174 ? -17.293 1.514 -32.672 1.00 35.53 174 GLU A O 1
ATOM 1363 N N . THR A 1 175 ? -17.017 3.687 -32.262 1.00 31.52 175 THR A N 1
ATOM 1364 C CA . THR A 1 175 ? -18.361 4.066 -32.776 1.00 31.52 175 THR A CA 1
ATOM 1365 C C . THR A 1 175 ? -18.428 5.156 -33.849 1.00 31.52 175 THR A C 1
ATOM 1367 O O . THR A 1 175 ? -19.530 5.592 -34.169 1.00 31.52 175 THR A O 1
ATOM 1370 N N . HIS A 1 176 ? -17.323 5.548 -34.491 1.00 34.97 176 HIS A N 1
ATOM 1371 C CA . HIS A 1 176 ? -17.406 6.402 -35.686 1.00 34.97 176 HIS A CA 1
ATOM 1372 C C . HIS A 1 176 ? -16.412 5.992 -36.779 1.00 34.97 176 HIS A C 1
ATOM 1374 O O . HIS A 1 176 ? -15.253 6.401 -36.793 1.00 34.97 176 HIS A O 1
ATOM 1380 N N . GLU A 1 177 ? -16.913 5.206 -37.732 1.00 33.16 177 GLU A N 1
ATOM 1381 C CA . GLU A 1 177 ? -16.371 5.131 -39.086 1.00 33.16 177 GLU A CA 1
ATOM 1382 C C . GLU A 1 177 ? -16.464 6.509 -39.772 1.00 33.16 177 GLU A C 1
ATOM 1384 O O . GLU A 1 177 ? -17.452 7.230 -39.630 1.00 33.16 177 GLU A O 1
ATOM 1389 N N . SER A 1 178 ? -15.457 6.821 -40.594 1.00 33.69 178 SER A N 1
ATOM 1390 C CA . SER A 1 178 ? -15.436 7.860 -41.640 1.00 33.69 178 SER A CA 1
ATOM 1391 C C . SER A 1 178 ? -15.469 9.343 -41.218 1.00 33.69 178 SER A C 1
ATOM 1393 O O . SER A 1 178 ? -16.516 9.976 -41.138 1.00 33.69 178 SER A O 1
ATOM 1395 N N . ASN A 1 179 ? -14.289 9.959 -41.083 1.00 35.16 179 ASN A N 1
ATOM 1396 C CA . ASN A 1 179 ? -13.864 11.049 -41.980 1.00 35.16 179 ASN A CA 1
ATOM 1397 C C . ASN A 1 179 ? -12.478 11.575 -41.592 1.00 35.16 179 ASN A C 1
ATOM 1399 O O . ASN A 1 179 ? -12.246 12.017 -40.470 1.00 35.16 179 ASN A O 1
ATOM 1403 N N . GLY A 1 180 ? -11.563 11.541 -42.559 1.00 30.36 180 GLY A N 1
ATOM 1404 C CA . GLY A 1 180 ? -10.206 12.041 -42.406 1.00 30.36 180 GLY A CA 1
ATOM 1405 C C . GLY A 1 180 ? -10.141 13.563 -42.305 1.00 30.36 180 GLY A C 1
ATOM 1406 O O . GLY A 1 180 ? -10.886 14.279 -42.974 1.00 30.36 180 GLY A O 1
ATOM 1407 N N . LYS A 1 181 ? -9.196 14.036 -41.492 1.00 35.06 181 LYS A N 1
ATOM 1408 C CA . LYS A 1 181 ? -8.444 15.279 -41.695 1.00 35.06 181 LYS A CA 1
ATOM 1409 C C . LYS A 1 181 ? -7.187 15.229 -40.829 1.00 35.06 181 LYS A C 1
ATOM 1411 O O . LYS A 1 181 ? -7.268 15.119 -39.611 1.00 35.06 181 LYS A O 1
ATOM 1416 N N . GLU A 1 182 ? -6.039 15.276 -41.494 1.00 32.47 182 GLU A N 1
ATOM 1417 C CA . GLU A 1 182 ? -4.719 15.436 -40.892 1.00 32.47 182 GLU A CA 1
ATOM 1418 C C . GLU A 1 182 ? -4.626 16.787 -40.172 1.00 32.47 182 GLU A C 1
ATOM 1420 O O . GLU A 1 182 ? -4.937 17.833 -40.741 1.00 32.47 182 GLU A O 1
ATOM 1425 N N . SER A 1 183 ? -4.148 16.773 -38.930 1.00 36.22 183 SER A N 1
ATOM 1426 C CA . SER A 1 183 ? -3.584 17.956 -38.285 1.00 36.22 183 SER A CA 1
ATOM 1427 C C . SER A 1 183 ? -2.432 17.533 -37.379 1.00 36.22 183 SER A C 1
ATOM 1429 O O . SER A 1 183 ? -2.627 16.851 -36.373 1.00 36.22 183 SER A O 1
ATOM 1431 N N . THR A 1 184 ? -1.232 17.942 -37.770 1.00 31.28 184 THR A N 1
ATOM 1432 C CA . THR A 1 184 ? 0.034 17.828 -37.046 1.00 31.28 184 THR A CA 1
ATOM 1433 C C . THR A 1 184 ? 0.064 18.779 -35.844 1.00 31.28 184 THR A C 1
ATOM 1435 O O . THR A 1 184 ? 0.426 19.942 -35.980 1.00 31.28 184 THR A O 1
ATOM 1438 N N . GLU A 1 185 ? -0.304 18.271 -34.667 1.00 34.06 185 GLU A N 1
ATOM 1439 C CA . GLU A 1 185 ? 0.022 18.819 -33.338 1.00 34.06 185 GLU A CA 1
ATOM 1440 C C . GLU A 1 185 ? 0.198 17.629 -32.380 1.00 34.06 185 GLU A C 1
ATOM 1442 O O . GLU A 1 185 ? -0.720 17.255 -31.646 1.00 34.06 185 GLU A O 1
ATOM 1447 N N . VAL A 1 186 ? 1.349 16.961 -32.447 1.00 33.41 186 VAL A N 1
ATOM 1448 C CA . VAL A 1 186 ? 1.608 15.707 -31.727 1.00 33.41 186 VAL A CA 1
ATOM 1449 C C . VAL A 1 186 ? 2.788 15.939 -30.788 1.00 33.41 186 VAL A C 1
ATOM 1451 O O . VAL A 1 186 ? 3.909 16.038 -31.259 1.00 33.41 186 VAL A O 1
ATOM 1454 N N . ASP A 1 187 ? 2.497 16.164 -29.500 1.00 44.91 187 ASP A N 1
ATOM 1455 C CA . ASP A 1 187 ? 3.321 15.711 -28.354 1.00 44.91 187 ASP A CA 1
ATOM 1456 C C . ASP A 1 187 ? 2.755 16.176 -26.998 1.00 44.91 187 ASP A C 1
ATOM 1458 O O . ASP A 1 187 ? 2.878 15.481 -25.996 1.00 44.91 187 ASP A O 1
ATOM 1462 N N . THR A 1 188 ? 2.025 17.296 -26.929 1.00 38.53 188 THR A N 1
ATOM 1463 C CA . THR A 1 188 ? 1.440 17.770 -25.650 1.00 38.53 188 THR A CA 1
ATOM 1464 C C . THR A 1 188 ? 0.060 17.187 -25.347 1.00 38.53 188 THR A C 1
ATOM 1466 O O . THR A 1 188 ? -0.347 17.128 -24.187 1.00 38.53 188 THR A O 1
ATOM 1469 N N . LYS A 1 189 ? -0.686 16.759 -26.375 1.00 37.34 189 LYS A N 1
ATOM 1470 C CA . LYS A 1 189 ? -2.053 16.235 -26.212 1.00 37.34 189 LYS A CA 1
ATOM 1471 C C . LYS A 1 189 ? -2.074 14.841 -25.580 1.00 37.34 189 LYS A C 1
ATOM 1473 O O . LYS A 1 189 ? -2.930 14.611 -24.735 1.00 37.34 189 LYS A O 1
ATOM 1478 N N . ASN A 1 190 ? -1.121 13.963 -25.906 1.00 44.12 190 ASN A N 1
ATOM 1479 C CA . ASN A 1 190 ? -1.086 12.598 -25.362 1.00 44.12 190 ASN A CA 1
ATOM 1480 C C . ASN A 1 190 ? -0.677 12.558 -23.883 1.00 44.12 190 ASN A C 1
ATOM 1482 O O . ASN A 1 190 ? -1.385 11.951 -23.085 1.00 44.12 190 ASN A O 1
ATOM 1486 N N . ASP A 1 191 ? 0.380 13.275 -23.485 1.00 48.34 191 ASP A N 1
ATOM 1487 C CA . ASP A 1 191 ? 0.800 13.331 -22.072 1.00 48.34 191 ASP A CA 1
ATOM 1488 C C . ASP A 1 191 ? -0.285 13.979 -21.189 1.00 48.34 191 ASP A C 1
ATOM 1490 O O . ASP A 1 191 ? -0.561 13.539 -20.071 1.00 48.34 191 ASP A O 1
ATOM 1494 N N . LYS A 1 192 ? -0.991 14.987 -21.722 1.00 50.66 192 LYS A N 1
ATOM 1495 C CA . LYS A 1 192 ? -2.154 15.571 -21.045 1.00 50.66 192 LYS A CA 1
ATOM 1496 C C . LYS A 1 192 ? -3.324 14.581 -20.958 1.00 50.66 192 LYS A C 1
ATOM 1498 O O . LYS A 1 192 ? -3.956 14.500 -19.909 1.00 50.66 192 LYS A O 1
ATOM 1503 N N . PHE A 1 193 ? -3.572 13.803 -22.011 1.00 45.12 193 PHE A N 1
ATOM 1504 C CA . PHE A 1 193 ? -4.640 12.802 -22.060 1.00 45.12 193 PH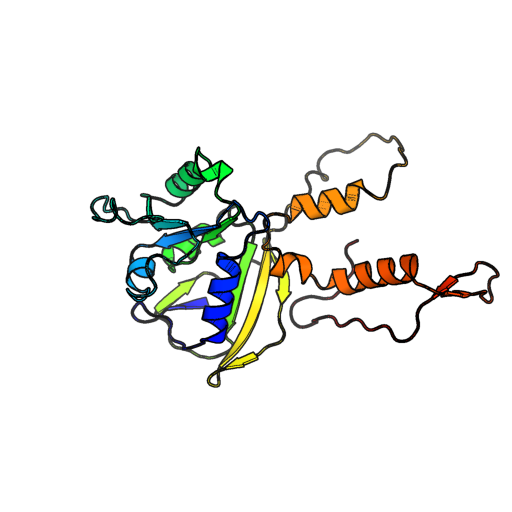E A CA 1
ATOM 1505 C C . PHE A 1 193 ? -4.427 11.662 -21.053 1.00 45.12 193 PHE A C 1
ATOM 1507 O O . PHE A 1 193 ? -5.360 11.299 -20.336 1.00 45.12 193 PHE A O 1
ATOM 1514 N N . GLU A 1 194 ? -3.210 11.122 -20.933 1.00 59.38 194 GLU A N 1
ATOM 1515 C CA . GLU A 1 194 ? -2.906 10.079 -19.942 1.00 59.38 194 GLU A CA 1
ATOM 1516 C C . GLU A 1 194 ? -2.968 10.606 -18.505 1.00 59.38 194 GLU A C 1
ATOM 1518 O O . GLU A 1 194 ? -3.603 9.983 -17.644 1.00 59.38 194 GLU A O 1
ATOM 1523 N N . LYS A 1 195 ? -2.386 11.790 -18.255 1.00 59.72 195 LYS A N 1
ATOM 1524 C CA . LYS A 1 195 ? -2.448 12.448 -16.941 1.00 59.72 195 LYS A CA 1
ATOM 1525 C C . LYS A 1 195 ? -3.882 12.708 -16.509 1.00 59.72 195 LYS A C 1
ATOM 1527 O O . LYS A 1 195 ? -4.230 12.413 -15.369 1.00 59.72 195 LYS A O 1
ATOM 1532 N N . GLU A 1 196 ? -4.726 13.232 -17.396 1.00 61.53 196 GLU A N 1
ATOM 1533 C CA . GLU A 1 196 ? -6.135 13.480 -17.083 1.00 61.53 196 GLU A CA 1
ATOM 1534 C C . GLU A 1 196 ? -6.884 12.167 -16.819 1.00 61.53 196 GLU A C 1
ATOM 1536 O O . GLU A 1 196 ? -7.609 12.070 -15.823 1.00 61.53 196 GLU A O 1
ATOM 1541 N N . ASN A 1 197 ? -6.639 11.128 -17.626 1.00 73.88 197 ASN A N 1
ATOM 1542 C CA . ASN A 1 197 ? -7.321 9.843 -17.492 1.00 73.88 197 ASN A CA 1
ATOM 1543 C C . ASN A 1 197 ? -7.017 9.109 -16.186 1.00 73.88 197 ASN A C 1
ATOM 1545 O O . ASN A 1 197 ? -7.934 8.493 -15.647 1.00 73.88 197 ASN A O 1
ATOM 1549 N N . PHE A 1 198 ? -5.790 9.194 -15.664 1.00 80.94 198 PHE A N 1
ATOM 1550 C CA . PHE A 1 198 ? -5.369 8.476 -14.453 1.00 80.94 198 PHE A CA 1
ATOM 1551 C C . PHE A 1 198 ? -5.063 9.388 -13.255 1.00 80.94 198 PHE A C 1
ATOM 1553 O O . PHE A 1 198 ? -4.561 8.916 -12.235 1.00 80.94 198 PHE A O 1
ATOM 1560 N N . SER A 1 199 ? -5.424 10.674 -13.331 1.00 81.12 199 SER A N 1
ATOM 1561 C CA . SER A 1 199 ? -5.277 11.666 -12.247 1.00 81.12 199 SER A CA 1
ATOM 1562 C C . SER A 1 199 ? -5.946 11.261 -10.923 1.00 81.12 199 SER A C 1
ATOM 1564 O O . SER A 1 199 ? -5.563 11.740 -9.851 1.00 81.12 199 SER A O 1
ATOM 1566 N N . PHE A 1 200 ? -6.918 10.345 -10.978 1.00 82.94 200 PHE A N 1
ATOM 1567 C CA . PHE A 1 200 ? -7.571 9.769 -9.803 1.00 82.94 200 PHE A CA 1
ATOM 1568 C C . PHE A 1 200 ? -6.631 8.882 -8.967 1.00 82.94 200 PHE A C 1
ATOM 157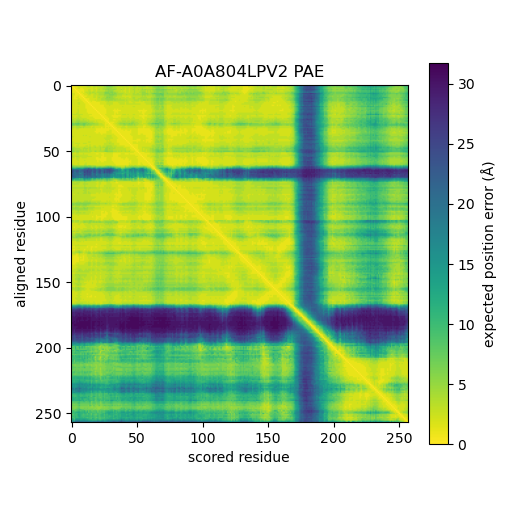0 O O . PHE A 1 200 ? -6.875 8.677 -7.775 1.00 82.94 200 PHE A O 1
ATOM 1577 N N . LEU A 1 201 ? -5.540 8.365 -9.545 1.00 87.75 201 LEU A N 1
ATOM 1578 C CA . LEU A 1 201 ? -4.559 7.571 -8.812 1.00 87.75 201 LEU A CA 1
ATOM 1579 C C . LEU A 1 201 ? -3.768 8.443 -7.831 1.00 87.75 201 LEU A C 1
ATOM 1581 O O . LEU A 1 201 ? -3.353 9.558 -8.159 1.00 87.75 201 LEU A O 1
ATOM 1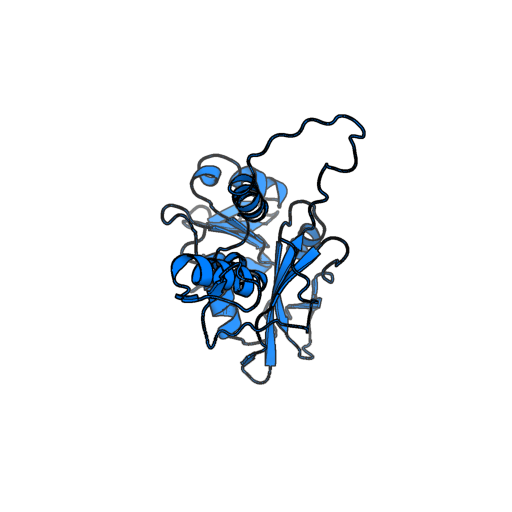585 N N . PRO A 1 202 ? -3.491 7.955 -6.611 1.00 85.75 202 PRO A N 1
ATOM 1586 C CA . PRO A 1 202 ? -2.541 8.618 -5.731 1.00 85.75 202 PRO A CA 1
ATOM 1587 C C . PRO A 1 202 ? -1.184 8.747 -6.415 1.00 85.75 202 PRO A C 1
ATOM 1589 O O . PRO A 1 202 ? -0.703 7.798 -7.038 1.00 85.75 202 PRO A O 1
ATOM 1592 N N . LYS A 1 203 ? -0.539 9.904 -6.250 1.00 84.12 203 LYS A N 1
ATOM 1593 C CA . LYS A 1 203 ? 0.739 10.224 -6.899 1.00 84.12 203 LYS A CA 1
ATOM 1594 C C . LYS A 1 203 ? 1.799 9.136 -6.685 1.00 84.12 203 LYS A C 1
ATOM 1596 O O . LYS A 1 203 ? 2.467 8.721 -7.620 1.00 84.12 203 LYS A O 1
ATOM 1601 N N . MET A 1 204 ? 1.860 8.571 -5.475 1.00 83.19 204 MET A N 1
ATOM 1602 C CA . MET A 1 204 ? 2.778 7.475 -5.130 1.00 83.19 204 MET A CA 1
ATOM 1603 C C . MET A 1 204 ? 2.567 6.164 -5.909 1.00 83.19 204 MET A C 1
ATOM 1605 O O . MET A 1 204 ? 3.427 5.290 -5.845 1.00 83.19 204 MET A O 1
ATOM 1609 N N . VAL A 1 205 ? 1.428 5.996 -6.587 1.00 84.75 205 VAL A N 1
ATOM 1610 C CA . VAL A 1 205 ? 1.123 4.862 -7.475 1.00 84.75 205 VAL A CA 1
ATOM 1611 C C . VAL A 1 205 ? 1.268 5.261 -8.929 1.00 84.75 205 VAL A C 1
ATOM 1613 O O . VAL A 1 205 ? 1.844 4.499 -9.703 1.00 84.75 205 VAL A O 1
ATOM 1616 N N . TYR A 1 206 ? 0.758 6.441 -9.283 1.00 84.12 206 TYR A N 1
ATOM 1617 C CA . TYR A 1 206 ? 0.866 6.990 -10.629 1.00 84.12 206 TYR A CA 1
ATOM 1618 C C . TYR A 1 206 ? 2.336 7.045 -11.074 1.00 84.12 206 TYR A C 1
ATOM 1620 O O . TYR A 1 206 ? 2.711 6.380 -12.037 1.00 84.12 206 TYR A O 1
ATOM 1628 N N . ASP A 1 207 ? 3.196 7.675 -10.266 1.00 82.12 207 ASP A N 1
ATOM 1629 C CA . ASP A 1 207 ? 4.629 7.848 -10.548 1.00 82.12 207 ASP A CA 1
ATOM 1630 C C . ASP A 1 207 ? 5.418 6.520 -10.534 1.00 82.12 207 ASP A C 1
ATOM 1632 O O . ASP A 1 207 ? 6.574 6.469 -10.950 1.00 82.12 207 ASP A O 1
ATOM 1636 N N . ARG A 1 208 ? 4.823 5.430 -10.025 1.00 84.25 208 ARG A N 1
ATOM 1637 C CA . ARG A 1 208 ? 5.452 4.100 -9.952 1.00 84.25 208 ARG A CA 1
ATOM 1638 C C . ARG A 1 208 ? 5.045 3.169 -11.093 1.00 84.25 208 ARG A C 1
ATOM 1640 O O . ARG A 1 208 ? 5.389 1.984 -11.040 1.00 84.25 208 ARG A O 1
ATOM 1647 N N . HIS A 1 209 ? 4.318 3.653 -12.101 1.00 83.31 209 HIS A N 1
ATOM 1648 C CA . HIS A 1 209 ? 4.067 2.847 -13.291 1.00 83.31 209 HIS A CA 1
ATOM 1649 C C . HIS A 1 209 ? 5.396 2.502 -13.978 1.00 83.31 209 HIS A C 1
ATOM 1651 O O . HIS A 1 209 ? 6.237 3.367 -14.206 1.00 83.31 209 HIS A O 1
ATOM 1657 N N . GLU A 1 210 ? 5.611 1.220 -14.285 1.00 85.06 210 GLU A N 1
ATOM 1658 C CA . GLU A 1 210 ? 6.927 0.741 -14.734 1.00 85.06 210 GLU A CA 1
ATOM 1659 C C . GLU A 1 210 ? 7.376 1.338 -16.071 1.00 85.06 210 GLU A C 1
ATOM 1661 O O . GLU A 1 210 ? 8.577 1.450 -16.299 1.00 85.06 210 GLU A O 1
ATOM 1666 N N . GLU A 1 211 ? 6.428 1.760 -16.912 1.00 85.50 211 GLU A N 1
ATOM 1667 C CA . GLU A 1 211 ? 6.687 2.425 -18.194 1.00 85.50 211 GLU A CA 1
ATOM 1668 C C . GLU A 1 211 ? 7.423 3.761 -18.031 1.00 85.50 211 GLU A C 1
ATOM 1670 O O . GLU A 1 211 ? 8.256 4.112 -18.865 1.00 85.50 211 GLU A O 1
ATOM 1675 N N . TYR A 1 212 ? 7.235 4.456 -16.901 1.00 85.19 212 TYR A N 1
ATOM 1676 C CA . TYR A 1 212 ? 7.974 5.688 -16.621 1.00 85.19 212 TYR A CA 1
ATOM 1677 C C . TYR A 1 212 ? 9.482 5.466 -16.508 1.00 85.19 212 TYR A C 1
ATOM 1679 O O . TYR A 1 212 ? 10.238 6.410 -16.702 1.00 85.19 212 TYR A O 1
ATOM 1687 N N . GLN A 1 213 ? 9.965 4.242 -16.261 1.00 90.06 213 GLN A N 1
ATOM 1688 C CA . GLN A 1 213 ? 11.406 3.970 -16.333 1.00 90.06 213 GLN A CA 1
ATOM 1689 C C . GLN A 1 213 ? 11.961 4.212 -17.737 1.00 90.06 213 GLN A C 1
ATOM 1691 O O . GLN A 1 213 ? 13.055 4.752 -17.870 1.00 90.06 213 GLN A O 1
ATOM 1696 N N . TYR A 1 214 ? 11.200 3.837 -18.766 1.00 92.00 214 TYR A N 1
ATOM 1697 C CA . TYR A 1 214 ? 11.561 4.092 -20.152 1.00 92.00 214 TYR A CA 1
ATOM 1698 C C . TYR A 1 214 ? 11.348 5.558 -20.517 1.00 92.00 214 TYR A C 1
ATOM 1700 O O . TYR A 1 214 ? 12.276 6.182 -21.020 1.00 92.00 214 TYR A O 1
ATOM 1708 N N . LEU A 1 215 ? 10.180 6.134 -20.207 1.00 90.56 215 LEU A N 1
ATOM 1709 C CA . LEU A 1 215 ? 9.881 7.527 -20.564 1.00 90.56 215 LEU A CA 1
ATOM 1710 C C . LEU A 1 215 ? 10.870 8.510 -19.919 1.00 90.56 215 LEU A C 1
ATOM 1712 O O . LEU A 1 215 ? 11.408 9.380 -20.599 1.00 90.56 215 LEU A O 1
ATOM 1716 N N . ASN A 1 216 ? 11.196 8.315 -18.637 1.00 90.69 216 ASN A N 1
ATOM 1717 C CA . ASN A 1 216 ? 12.190 9.135 -17.944 1.00 90.69 216 ASN A CA 1
ATOM 1718 C C . ASN A 1 216 ? 13.597 8.931 -18.522 1.00 90.69 216 ASN A C 1
ATOM 1720 O O . ASN A 1 216 ? 14.382 9.874 -18.555 1.00 90.69 216 ASN A O 1
ATOM 1724 N N . LEU A 1 217 ? 13.931 7.718 -18.983 1.00 94.00 217 LEU A N 1
ATOM 1725 C CA . LEU A 1 217 ? 15.212 7.456 -19.639 1.00 94.00 217 LEU A CA 1
ATOM 1726 C C . LEU A 1 217 ? 15.300 8.158 -21.002 1.00 94.00 217 LEU A C 1
ATOM 1728 O O . LEU A 1 217 ? 16.340 8.732 -21.320 1.00 94.00 217 LEU A O 1
ATOM 1732 N N . VAL A 1 218 ? 14.221 8.146 -21.788 1.00 94.00 218 VAL A N 1
ATOM 1733 C CA . VAL A 1 218 ? 14.137 8.884 -23.057 1.00 94.00 218 VAL A CA 1
ATOM 1734 C C . VAL A 1 218 ? 14.282 10.387 -22.808 1.00 94.00 218 VAL A C 1
ATOM 1736 O O . VAL A 1 218 ? 15.127 11.026 -23.436 1.00 94.00 218 VAL A O 1
ATOM 1739 N N . GLU A 1 219 ? 13.539 10.942 -21.845 1.00 93.50 219 GLU A N 1
ATOM 1740 C CA . GLU A 1 219 ? 13.639 12.357 -21.468 1.00 93.50 219 GLU A CA 1
ATOM 1741 C C . GLU A 1 219 ? 15.061 12.732 -21.011 1.00 93.50 219 GLU A C 1
ATOM 1743 O O . GLU A 1 219 ? 15.603 13.758 -21.426 1.00 93.50 219 GLU A O 1
ATOM 1748 N N . ASP A 1 220 ? 15.699 11.890 -20.198 1.00 94.94 220 ASP A N 1
ATOM 1749 C CA . ASP A 1 220 ? 17.062 12.101 -19.709 1.00 94.94 220 ASP A CA 1
ATOM 1750 C C . ASP A 1 220 ? 18.107 12.090 -20.841 1.00 94.94 220 ASP A C 1
ATOM 1752 O O . ASP A 1 220 ? 19.012 12.931 -20.854 1.00 94.94 220 ASP A O 1
ATOM 1756 N N . ILE A 1 221 ? 17.971 11.187 -21.821 1.00 96.56 221 ILE A N 1
ATOM 1757 C CA . ILE A 1 221 ? 18.846 11.141 -23.005 1.00 96.56 221 ILE A CA 1
ATOM 1758 C C . ILE A 1 221 ? 18.652 12.387 -23.877 1.00 96.56 221 ILE A C 1
ATOM 1760 O O . ILE A 1 221 ? 19.642 12.951 -24.339 1.00 96.56 221 ILE A O 1
ATOM 1764 N N . ILE A 1 222 ? 17.417 12.854 -24.071 1.00 96.19 222 ILE A N 1
ATOM 1765 C CA . ILE A 1 222 ? 17.144 14.080 -24.838 1.00 96.19 222 ILE A CA 1
ATOM 1766 C C . ILE A 1 222 ? 17.729 15.307 -24.127 1.00 96.19 222 ILE A C 1
ATOM 1768 O O . ILE A 1 222 ? 18.341 16.160 -24.767 1.00 96.19 222 ILE A O 1
ATOM 1772 N N . ARG A 1 223 ? 17.571 15.396 -22.800 1.00 95.94 223 ARG A N 1
ATOM 1773 C CA . ARG A 1 223 ? 18.022 16.553 -22.010 1.00 95.94 223 ARG A CA 1
ATOM 1774 C C . ARG A 1 223 ? 19.532 16.599 -21.779 1.00 95.94 223 ARG A C 1
ATOM 1776 O O . ARG A 1 223 ? 20.086 17.691 -21.694 1.00 95.94 223 ARG A O 1
ATOM 1783 N N . SER A 1 224 ? 20.187 15.449 -21.601 1.00 96.12 224 SER A N 1
ATOM 1784 C CA . SER A 1 224 ? 21.581 15.375 -21.123 1.00 96.12 224 SER A CA 1
ATOM 1785 C C . SER A 1 224 ? 22.494 14.434 -21.916 1.00 96.12 224 SER A C 1
ATOM 1787 O O . SER A 1 224 ? 23.663 14.268 -21.559 1.00 96.12 224 SER A O 1
ATOM 1789 N N . GLY A 1 225 ? 21.986 13.791 -22.970 1.00 95.94 225 GLY A N 1
ATOM 1790 C CA . GLY A 1 225 ? 22.753 12.861 -23.789 1.00 95.94 225 GLY A CA 1
ATOM 1791 C C . GLY A 1 225 ? 23.901 13.549 -24.525 1.00 95.94 225 GLY A C 1
ATOM 1792 O O . GLY A 1 225 ? 23.758 14.638 -25.075 1.00 95.94 225 GLY A O 1
ATOM 1793 N N . ALA A 1 226 ? 25.055 12.887 -24.575 1.00 96.31 226 ALA A N 1
ATOM 1794 C CA . ALA A 1 226 ? 26.187 13.357 -25.357 1.00 96.31 226 ALA A CA 1
ATOM 1795 C C . ALA A 1 226 ? 25.905 13.138 -26.847 1.00 96.31 226 ALA A C 1
ATOM 1797 O O . ALA A 1 226 ? 25.635 12.003 -27.263 1.00 96.31 226 ALA A O 1
ATOM 1798 N N . GLN A 1 227 ? 26.012 14.206 -27.639 1.00 95.94 227 GLN A N 1
ATOM 1799 C CA . GLN A 1 227 ? 25.941 14.123 -29.092 1.00 95.94 227 GLN A CA 1
ATOM 1800 C C . GLN A 1 227 ? 27.154 13.353 -29.626 1.00 95.94 227 GLN A C 1
ATOM 1802 O O . GLN A 1 227 ? 28.301 13.680 -29.314 1.00 95.94 227 GLN A O 1
ATOM 1807 N N . LYS A 1 228 ? 26.903 12.312 -30.419 1.00 93.56 228 LYS A N 1
ATOM 1808 C CA . LYS A 1 228 ? 27.939 11.485 -31.044 1.00 93.56 228 LYS A CA 1
ATOM 1809 C C . LYS A 1 228 ? 27.597 11.211 -32.497 1.00 93.56 228 LYS A C 1
ATOM 1811 O O . LYS A 1 228 ? 26.436 10.998 -32.835 1.00 93.56 228 LYS A O 1
ATOM 1816 N N . ASN A 1 229 ? 28.628 11.145 -33.331 1.00 93.56 229 ASN A N 1
ATOM 1817 C CA . ASN A 1 229 ? 28.497 10.612 -34.680 1.00 93.56 229 ASN A CA 1
ATOM 1818 C C . ASN A 1 229 ? 28.304 9.091 -34.619 1.00 93.56 229 ASN A C 1
ATOM 1820 O O . ASN A 1 229 ? 28.827 8.422 -33.724 1.00 93.56 229 ASN A O 1
ATOM 1824 N N . ASP A 1 230 ? 27.572 8.550 -35.585 1.00 92.00 230 ASP A N 1
ATOM 1825 C CA . ASP A 1 230 ? 27.349 7.118 -35.763 1.00 92.00 230 ASP A CA 1
ATOM 1826 C C . ASP A 1 230 ? 27.823 6.661 -37.152 1.00 92.00 230 ASP A C 1
ATOM 1828 O O . ASP A 1 230 ? 28.266 7.453 -37.985 1.00 92.00 230 ASP A O 1
ATOM 1832 N N . ARG A 1 231 ? 27.744 5.351 -37.406 1.00 95.06 231 ARG A N 1
ATOM 1833 C CA . ARG A 1 231 ? 28.128 4.749 -38.692 1.00 95.06 231 ARG A CA 1
ATOM 1834 C C . ARG A 1 231 ? 27.213 5.183 -39.848 1.00 95.06 231 ARG A C 1
ATOM 1836 O O . ARG A 1 231 ? 27.610 5.058 -41.002 1.00 95.06 231 ARG A O 1
ATOM 1843 N N . THR A 1 232 ? 25.984 5.612 -39.564 1.00 93.94 232 THR A N 1
ATOM 1844 C CA . THR A 1 232 ? 24.989 5.960 -40.590 1.00 93.94 232 THR A CA 1
ATOM 1845 C C . THR A 1 232 ? 25.092 7.418 -41.032 1.00 93.94 232 THR A C 1
ATOM 1847 O O . THR A 1 232 ? 24.523 7.768 -42.060 1.00 93.94 232 THR A O 1
ATOM 1850 N N . GLY A 1 233 ? 25.836 8.248 -40.295 1.00 93.94 233 GLY A N 1
ATOM 1851 C CA . GLY A 1 233 ? 25.939 9.687 -40.528 1.00 93.94 233 GLY A CA 1
ATOM 1852 C C . GLY A 1 233 ? 24.738 10.474 -39.998 1.00 93.94 233 GLY A C 1
ATOM 1853 O O . GLY A 1 233 ? 24.623 11.659 -40.295 1.00 93.94 233 GLY A O 1
ATOM 1854 N N . THR A 1 234 ? 23.844 9.839 -39.231 1.00 94.88 234 THR A N 1
ATOM 1855 C CA . THR A 1 234 ? 22.631 10.477 -38.689 1.00 94.88 234 THR A CA 1
ATOM 1856 C C . THR A 1 234 ? 22.951 11.271 -37.425 1.00 94.88 234 THR A C 1
ATOM 1858 O O . THR A 1 234 ? 22.458 12.382 -37.241 1.00 94.88 234 THR A O 1
ATOM 1861 N N . GLY A 1 235 ? 23.824 10.718 -36.585 1.00 94.44 235 GLY A N 1
ATOM 1862 C CA . GLY A 1 235 ? 24.131 11.256 -35.270 1.00 94.44 235 GLY A CA 1
ATOM 1863 C C . GLY A 1 235 ? 23.136 10.770 -34.216 1.00 94.44 235 GLY A C 1
ATOM 1864 O O . GLY A 1 235 ? 21.978 10.469 -34.493 1.00 94.44 235 GLY A O 1
ATOM 1865 N N . THR A 1 236 ? 23.600 10.700 -32.971 1.00 96.06 236 THR A N 1
ATOM 1866 C CA . THR A 1 236 ? 22.805 10.227 -31.831 1.00 96.06 236 THR A CA 1
ATOM 1867 C C . THR A 1 236 ? 23.021 11.105 -30.606 1.00 96.06 236 THR A C 1
ATOM 1869 O O . THR A 1 236 ? 24.105 11.658 -30.410 1.00 96.06 236 THR A O 1
ATOM 1872 N N . LEU A 1 237 ? 22.002 11.184 -29.748 1.00 96.38 237 LEU A N 1
ATOM 1873 C CA . LEU A 1 237 ? 22.158 11.557 -28.343 1.00 96.38 237 LEU A CA 1
ATOM 1874 C C . LEU A 1 237 ? 22.292 10.268 -27.537 1.00 96.38 237 LEU A C 1
ATOM 1876 O O . LEU A 1 237 ? 21.468 9.364 -27.663 1.00 96.38 237 LEU A O 1
ATOM 1880 N N . SER A 1 238 ? 23.353 10.153 -26.742 1.00 95.25 238 SER A N 1
ATOM 1881 C CA . SER A 1 238 ? 23.672 8.900 -26.054 1.00 95.25 238 SER A CA 1
ATOM 1882 C C . SER A 1 238 ? 24.049 9.109 -24.594 1.00 95.25 238 SER A C 1
ATOM 1884 O O . SER A 1 238 ? 24.713 10.080 -24.229 1.00 95.25 238 SER A O 1
ATOM 1886 N N . LYS A 1 239 ? 23.672 8.141 -23.758 1.00 95.81 239 LYS A N 1
ATOM 1887 C CA . LYS A 1 239 ? 24.084 8.035 -22.358 1.00 95.81 239 LYS A CA 1
ATOM 1888 C C . LYS A 1 239 ? 24.550 6.607 -22.088 1.00 95.81 239 LYS A C 1
ATOM 1890 O O . LYS A 1 239 ? 24.032 5.662 -22.677 1.00 95.81 239 LYS A O 1
ATOM 1895 N N . PHE A 1 240 ? 25.575 6.448 -21.257 1.00 95.31 240 PHE A N 1
ATOM 1896 C CA . PHE A 1 240 ? 26.176 5.147 -20.959 1.00 95.31 240 PHE A CA 1
ATOM 1897 C C . PHE A 1 240 ? 25.837 4.716 -19.529 1.00 95.31 240 PHE A C 1
ATOM 1899 O O . PHE A 1 240 ? 25.881 5.540 -18.619 1.00 95.31 240 PHE A O 1
ATOM 1906 N N . GLY A 1 241 ? 25.535 3.428 -19.328 1.00 94.94 241 GLY A N 1
ATOM 1907 C CA . GLY A 1 241 ? 25.296 2.856 -17.995 1.00 94.94 241 GLY A CA 1
ATOM 1908 C C . GLY A 1 241 ? 23.873 3.020 -17.444 1.00 94.94 241 GLY A C 1
ATOM 1909 O O . GLY A 1 241 ? 23.692 3.039 -16.230 1.00 94.94 241 GLY A O 1
ATOM 1910 N N . CYS A 1 242 ? 22.860 3.138 -18.304 1.00 94.38 242 CYS A N 1
ATOM 1911 C CA . CYS A 1 242 ? 21.457 3.227 -17.888 1.00 94.38 242 CYS A CA 1
ATOM 1912 C C . CYS A 1 242 ? 20.847 1.836 -17.624 1.00 94.38 242 CYS A C 1
ATOM 1914 O O . CYS A 1 242 ? 21.196 0.861 -18.290 1.00 94.38 242 CYS A O 1
ATOM 1916 N N . GLN A 1 243 ? 19.911 1.738 -16.673 1.00 94.56 243 GLN A N 1
ATOM 1917 C CA . GLN A 1 243 ? 19.235 0.488 -16.313 1.00 94.56 243 GLN A CA 1
ATOM 1918 C C . GLN A 1 243 ? 17.727 0.702 -16.141 1.00 94.56 243 GLN A C 1
ATOM 1920 O O . GLN A 1 243 ? 17.306 1.664 -15.509 1.00 94.56 243 GLN A O 1
ATOM 1925 N N . MET A 1 244 ? 16.933 -0.252 -16.630 1.00 92.81 244 MET A N 1
ATOM 1926 C CA . MET A 1 244 ? 15.497 -0.380 -16.354 1.00 92.81 244 MET A CA 1
ATOM 1927 C C . MET A 1 244 ? 15.212 -1.778 -15.788 1.00 92.81 244 MET A C 1
ATOM 1929 O O . MET A 1 244 ? 15.927 -2.735 -16.104 1.00 92.81 244 MET A O 1
ATOM 1933 N N . ARG A 1 245 ? 14.189 -1.917 -14.937 1.00 90.50 245 ARG A N 1
ATOM 1934 C CA . ARG A 1 245 ? 13.761 -3.202 -14.360 1.00 90.50 245 ARG A CA 1
ATOM 1935 C C . ARG A 1 245 ? 12.241 -3.326 -14.389 1.00 90.50 245 ARG A C 1
ATOM 1937 O O . ARG A 1 245 ? 11.554 -2.494 -13.816 1.00 90.50 245 ARG A O 1
ATOM 1944 N N . PHE A 1 246 ? 11.723 -4.406 -14.962 1.00 88.50 246 PHE A N 1
ATOM 1945 C CA . PHE A 1 246 ? 10.280 -4.632 -15.088 1.00 88.50 246 PHE A CA 1
ATOM 1946 C C . PHE A 1 246 ? 9.830 -5.866 -14.297 1.00 88.50 246 PHE A C 1
ATOM 1948 O O . PHE A 1 246 ? 10.532 -6.882 -14.255 1.00 88.50 246 PHE A O 1
ATOM 1955 N N . ASN A 1 247 ? 8.662 -5.792 -13.662 1.00 85.38 247 ASN A N 1
ATOM 1956 C CA . ASN A 1 247 ? 8.099 -6.865 -12.853 1.00 85.38 247 ASN A CA 1
ATOM 1957 C C . ASN A 1 247 ? 7.225 -7.799 -13.700 1.00 85.38 247 ASN A C 1
ATOM 1959 O O . ASN A 1 247 ? 6.063 -7.520 -13.988 1.00 85.38 247 ASN A O 1
ATOM 1963 N N . LEU A 1 248 ? 7.762 -8.982 -14.003 1.00 87.94 248 LEU A N 1
ATOM 1964 C CA . LEU A 1 248 ? 7.092 -9.987 -14.837 1.00 87.94 248 LEU A CA 1
ATOM 1965 C C . LEU A 1 248 ? 6.052 -10.849 -14.094 1.00 87.94 248 LEU A C 1
ATOM 1967 O O . LEU A 1 248 ? 5.491 -11.774 -14.671 1.00 87.94 248 LEU A O 1
ATOM 1971 N N . ARG A 1 249 ? 5.798 -10.612 -12.798 1.00 83.94 249 ARG A N 1
ATOM 1972 C CA . ARG A 1 249 ? 4.924 -11.490 -11.989 1.00 83.94 249 ARG A CA 1
ATOM 1973 C C . ARG A 1 249 ? 3.437 -11.331 -12.291 1.00 83.94 249 ARG A C 1
ATOM 1975 O O . ARG A 1 249 ? 2.671 -12.246 -12.005 1.00 83.94 249 ARG A O 1
ATOM 1982 N N . LYS A 1 250 ? 3.021 -10.144 -12.738 1.00 78.94 250 LYS A N 1
ATOM 1983 C CA . LYS A 1 250 ? 1.602 -9.783 -12.924 1.00 78.94 250 LYS A CA 1
ATOM 1984 C C . LYS A 1 250 ? 1.301 -9.234 -14.321 1.00 78.94 250 LYS A C 1
ATOM 1986 O O . LYS A 1 250 ? 0.146 -9.288 -14.726 1.00 78.94 250 LYS A O 1
ATOM 1991 N N . LYS A 1 251 ? 2.300 -8.705 -15.037 1.00 81.94 251 LYS A N 1
ATOM 1992 C CA . LYS A 1 251 ? 2.152 -8.164 -16.393 1.00 81.94 251 LYS A CA 1
ATOM 1993 C C . LYS A 1 251 ? 3.395 -8.432 -17.236 1.00 81.94 251 LYS A C 1
ATOM 1995 O O . LYS A 1 251 ? 4.476 -8.657 -16.695 1.00 81.94 251 LYS A O 1
ATOM 2000 N N . PHE A 1 252 ? 3.226 -8.399 -18.552 1.00 85.94 252 PHE A N 1
ATOM 2001 C CA . PHE A 1 252 ? 4.330 -8.344 -19.502 1.00 85.94 252 PHE A CA 1
ATOM 2002 C C . PHE A 1 252 ? 4.586 -6.867 -19.849 1.00 85.94 252 PHE A C 1
ATOM 2004 O O . PHE A 1 252 ? 3.613 -6.164 -20.127 1.00 85.94 252 PHE A O 1
ATOM 2011 N N . PRO A 1 253 ? 5.833 -6.365 -19.797 1.00 85.38 253 PRO A N 1
ATOM 2012 C CA . PRO A 1 253 ? 6.150 -4.953 -20.002 1.00 85.38 253 PRO A CA 1
ATOM 2013 C C . PRO A 1 253 ? 6.162 -4.607 -21.496 1.00 85.38 253 PRO A C 1
ATOM 2015 O O . PRO A 1 253 ? 7.197 -4.264 -22.062 1.00 85.38 253 PRO A O 1
ATOM 2018 N N . LEU A 1 254 ? 5.005 -4.748 -22.141 1.00 86.75 254 LEU A N 1
ATOM 2019 C CA . LEU A 1 254 ? 4.774 -4.180 -23.459 1.00 86.75 254 LEU A CA 1
ATOM 2020 C C . LEU A 1 254 ? 4.461 -2.695 -23.272 1.00 86.75 254 LEU A C 1
ATOM 2022 O O . LEU A 1 254 ? 3.547 -2.354 -22.523 1.00 86.75 254 LEU A O 1
ATOM 2026 N N . MET A 1 255 ? 5.257 -1.846 -23.913 1.00 84.19 255 MET A N 1
ATOM 2027 C CA . MET A 1 255 ? 5.083 -0.394 -23.900 1.00 84.19 255 MET A CA 1
ATOM 2028 C C . MET A 1 255 ? 3.721 -0.027 -24.492 1.00 84.19 255 MET A C 1
ATOM 2030 O O . MET A 1 255 ? 3.273 -0.685 -25.435 1.00 84.19 255 MET A O 1
ATOM 2034 N N . THR A 1 256 ? 3.058 0.969 -23.911 1.00 81.44 256 THR A N 1
ATOM 2035 C CA . THR A 1 256 ? 1.711 1.395 -24.321 1.00 81.44 256 THR A CA 1
ATOM 2036 C C . THR A 1 256 ? 1.675 2.788 -24.946 1.00 81.44 256 THR A C 1
ATOM 2038 O O . THR A 1 256 ? 0.710 3.091 -25.648 1.00 81.44 256 THR A O 1
ATOM 2041 N N . THR A 1 257 ? 2.732 3.577 -24.734 1.00 77.38 257 THR A N 1
ATOM 2042 C CA . THR A 1 257 ? 3.034 4.842 -25.428 1.00 77.38 257 THR A CA 1
ATOM 2043 C C . THR A 1 257 ? 3.506 4.641 -26.866 1.00 77.38 257 THR A C 1
ATOM 2045 O O . THR A 1 257 ? 3.189 5.527 -27.693 1.00 77.38 257 THR A O 1
#

Secondary structure (DSSP, 8-state):
-EEEBTTB-SS--HHHHHHHHHHHH--SSTT-EEEEEEEHHHHHHS-GGG-S-TTEEEEEE-S----S-TTSTTEEEESSHHHHHHHHTSTTHHHHEEEEEEEE-HHHHHHHTTSTT--EEEEEEE-S----SEE-PPP-TTTEEEEEEPPPEEETTEEEEEEEEEE----GGGG-----------SHHHHHHHHHHHTTS-HHHHTT-TTHHHHHHHHHHHHHPEEE--TTSS-EEE-SS------TTT-------

Solvent-accessible surface area (backbone atoms only — not comparable to full-atom values): 15786 Å² total; per-residue (Å²): 81,72,68,23,29,97,73,38,66,75,67,80,53,70,68,56,55,49,48,53,49,54,64,55,40,65,61,94,50,89,88,35,30,17,34,40,37,28,26,51,69,45,57,72,52,47,56,70,96,54,59,71,54,80,71,30,39,35,34,36,34,41,78,68,84,82,63,98,48,92,81,44,83,58,51,47,80,25,69,38,70,68,54,42,53,55,51,46,67,28,88,71,35,50,81,38,43,76,46,79,42,82,77,26,34,43,70,53,45,44,58,41,76,74,37,87,86,49,56,64,48,80,44,74,52,66,69,65,96,70,81,55,79,33,50,34,74,74,85,56,69,93,50,32,44,81,56,34,68,53,76,74,47,75,52,88,92,38,40,29,28,50,35,31,30,36,48,67,75,79,70,82,71,89,76,70,85,89,82,93,77,93,75,97,76,87,68,68,60,60,61,50,50,53,48,64,74,51,58,85,47,52,62,86,51,55,77,51,31,63,64,49,54,54,54,52,48,52,52,47,29,74,76,69,27,49,78,40,83,51,98,84,73,76,51,45,63,45,75,83,90,82,85,79,82,78,72,72,88,81,45,76,92,71,85,86,130

pLDDT: mean 86.48, std 17.11, range [30.36, 98.31]

Sequence (257 aa):
MGIGKDGVLPWKLPGDLKFFKEFTLITSDPVKKNAVIMGRKTWESIPVKSRPLPGRLNVILTRSGTFDFATVENVVICASMESALKLLASTPYCLSIEKVFVIGGGQVLREYLKGPACEAIHLTDIQSSIECDTFIPPVDFSVFQPWYSSFPVIESNIRHSFVSFVRVRKSVAETHESNGKESTEVDTKNDKFEKENFSFLPKMVYDRHEEYQYLNLVEDIIRSGAQKNDRTGTGTLSKFGCQMRFNLRKKFPLMTT

InterPro domains:
  IPR001796 Dihydrofolate reductase domain [PF00186] (3-151)
  IPR001796 Dihydrofolate reductase domain [PS51330] (1-167)
  IPR001796 Dihydrofolate reductase domain [cd00209] (1-166)
  IPR012259 Dihydrofolate reductase [PTHR48069] (1-165)
  IPR017925 Dihydrofolate reductase conserved site [PS00075] (2-24)
  IPR023451 Thymidylate synthase/dCMP hydroxymethylase domain [PF00303] (213-257)
  IPR024072 Dihydrofolate reductase-like domain superfamily [G3DSA:3.40.430.10] (1-198)
  IPR024072 Dihydrofolate reductase-like domain superfamily [SSF53597] (1-167)
  IPR036926 Thymidylate synthase/dCMP hydroxymethylase superfamily [G3DSA:3.30.572.10] (207-257)
  IPR036926 Thymidylate synthase/dCMP hydroxymethylase superfamily [SSF55831] (192-257)

Nearest PDB structures (foldseek):
  8dae-assembly1_A  TM=9.621E-01  e=9.115E-31  Arabidopsis thaliana
  8e4f-assembly1_A  TM=9.099E-01  e=4.940E-17  Wuchereria bancrofti
  6a2l-assembly1_A  TM=5.990E-01  e=6.127E-18  Plasmodium falciparum
  2oip-assembly3_E-2  TM=6.209E-01  e=1.016E-17  Cryptosporidium hominis
  6a2k-assembly1_A  TM=6.053E-01  e=2.725E-16  Plasmodium falciparum

Mean predicted aligned error: 9.12 Å

Radius of gyration: 22.29 Å; Cα contacts (8 Å, |Δi|>4): 341; chains: 1; bounding box: 58×42×62 Å

Organism: Zea mays (NCBI:txid4577)

Foldseek 3Di:
DFQADPLEGLDDDPVVVVCVLCQQADDPDPQAGAEEEEEPSNQVHDPPVCPPPPNYQYEYADCPPDDPCPPPPSYHYDPDPVRVVVVCCDPPNVVRHDAYHYDDDLVSQQVPLPDPPCFKDKDKAWPDDTDHDRDHDDRDCVFKAWFDKADWDADPNITIIITMIGGDDDPPPPPDDDDDDDDPDPDVVVVVVVCVSCVNHDPVRVCRGLLVLVVVVVVCLVVPFDWDADPVRPIGRDDPDRDGDDDPPRDDPDHPD